Protein AF-A0A8S2W742-F1 (afdb_monomer_lite)

Structure (mmCIF, N/CA/C/O backbone):
data_AF-A0A8S2W742-F1
#
_entry.id   AF-A0A8S2W742-F1
#
loop_
_atom_site.group_PDB
_atom_site.id
_atom_site.type_symbol
_atom_site.label_atom_id
_atom_site.label_alt_id
_atom_site.label_comp_id
_atom_site.label_asym_id
_atom_site.label_entity_id
_atom_site.label_seq_id
_atom_site.pdbx_PDB_ins_code
_atom_site.Cartn_x
_atom_site.Cartn_y
_atom_site.Cartn_z
_atom_site.occupancy
_atom_site.B_iso_or_equiv
_atom_site.auth_seq_id
_atom_site.auth_comp_id
_atom_site.auth_asym_id
_atom_site.auth_atom_id
_atom_site.pdbx_PDB_model_num
ATOM 1 N N . MET A 1 1 ? 8.957 -12.546 4.676 1.00 86.12 1 MET A N 1
ATOM 2 C CA . MET A 1 1 ? 8.233 -12.706 3.397 1.00 86.12 1 MET A CA 1
ATOM 3 C C . MET A 1 1 ? 8.619 -11.617 2.417 1.00 86.12 1 MET A C 1
ATOM 5 O O . MET A 1 1 ? 9.263 -11.960 1.445 1.00 86.12 1 MET A O 1
ATOM 9 N N . GLU A 1 2 ? 8.376 -10.336 2.716 1.00 89.38 2 GLU A N 1
ATOM 10 C CA . GLU A 1 2 ? 8.781 -9.198 1.860 1.00 89.38 2 GLU A CA 1
ATOM 11 C C . GLU A 1 2 ? 10.245 -9.270 1.377 1.00 89.38 2 GLU A C 1
ATOM 13 O O . GLU A 1 2 ? 10.504 -9.279 0.177 1.00 89.38 2 GLU A O 1
ATOM 18 N N . ILE A 1 3 ? 11.196 -9.436 2.306 1.00 92.00 3 ILE A N 1
ATOM 19 C CA . ILE A 1 3 ? 12.632 -9.591 1.996 1.00 92.00 3 ILE A CA 1
ATOM 20 C C . ILE A 1 3 ? 12.893 -10.794 1.080 1.00 92.00 3 ILE A C 1
ATOM 22 O O . ILE A 1 3 ? 13.709 -10.717 0.168 1.00 92.00 3 ILE A O 1
ATOM 26 N N . TRP A 1 4 ? 12.186 -11.904 1.303 1.00 95.12 4 TRP A N 1
ATOM 27 C CA . TRP A 1 4 ? 12.381 -13.121 0.519 1.00 95.12 4 TRP A CA 1
ATOM 28 C C . TRP A 1 4 ? 11.917 -12.931 -0.928 1.00 95.12 4 TRP A C 1
ATOM 30 O O . TRP A 1 4 ? 12.664 -13.285 -1.835 1.00 95.12 4 TRP A O 1
ATOM 40 N N . TRP A 1 5 ? 10.747 -12.319 -1.148 1.00 95.56 5 TRP A N 1
ATOM 41 C CA . TRP A 1 5 ? 10.263 -11.978 -2.491 1.00 95.56 5 TRP A CA 1
ATOM 42 C C . TRP A 1 5 ? 11.256 -11.078 -3.216 1.00 95.56 5 TRP A C 1
ATOM 44 O O . TRP A 1 5 ? 11.704 -11.416 -4.309 1.00 95.56 5 TRP A O 1
ATOM 54 N N . ARG A 1 6 ? 11.668 -9.989 -2.558 1.00 94.62 6 ARG A N 1
ATOM 55 C CA . ARG A 1 6 ? 12.630 -9.006 -3.072 1.00 94.62 6 ARG A CA 1
ATOM 56 C C . ARG A 1 6 ? 13.962 -9.635 -3.483 1.00 94.62 6 ARG A C 1
ATOM 58 O O . ARG A 1 6 ? 14.475 -9.335 -4.555 1.00 94.62 6 ARG A O 1
ATOM 65 N N . ASP A 1 7 ? 14.530 -10.495 -2.641 1.00 93.56 7 ASP A N 1
ATOM 66 C CA . ASP A 1 7 ? 15.875 -11.038 -2.861 1.00 93.56 7 ASP A CA 1
ATOM 67 C C . ASP A 1 7 ? 15.879 -12.265 -3.796 1.00 93.56 7 ASP A C 1
ATOM 69 O O . ASP A 1 7 ? 16.917 -12.585 -4.371 1.00 93.56 7 ASP A O 1
ATOM 73 N N . ASN A 1 8 ? 14.727 -12.920 -4.004 1.00 93.88 8 ASN A N 1
ATOM 74 C CA . ASN A 1 8 ? 14.568 -14.027 -4.963 1.00 93.88 8 ASN A CA 1
ATOM 75 C C . ASN A 1 8 ? 13.870 -13.612 -6.268 1.00 93.88 8 ASN A C 1
ATOM 77 O O . ASN A 1 8 ? 13.731 -14.431 -7.174 1.00 93.88 8 ASN A O 1
ATOM 81 N N . PHE A 1 9 ? 13.442 -12.353 -6.381 1.00 90.06 9 PHE A N 1
ATOM 82 C CA . PHE A 1 9 ? 12.719 -11.805 -7.532 1.00 90.06 9 PHE A CA 1
ATOM 83 C C . PHE A 1 9 ? 11.454 -12.589 -7.904 1.00 90.06 9 PHE A C 1
ATOM 85 O O . PHE A 1 9 ? 11.131 -12.740 -9.083 1.00 90.06 9 PHE A O 1
ATOM 92 N N . VAL A 1 10 ? 10.747 -13.079 -6.886 1.00 93.06 10 VAL A N 1
ATOM 93 C CA . VAL A 1 10 ? 9.453 -13.750 -7.032 1.00 93.06 10 VAL A CA 1
ATOM 94 C C . VAL A 1 10 ? 8.379 -12.757 -6.618 1.00 93.06 10 VAL A C 1
ATOM 96 O O . VAL A 1 10 ? 8.264 -12.440 -5.434 1.00 93.06 10 VAL A O 1
ATOM 99 N N . ALA A 1 11 ? 7.627 -12.251 -7.595 1.00 93.62 11 ALA A N 1
ATOM 100 C CA . ALA A 1 11 ? 6.512 -11.354 -7.328 1.00 93.62 11 ALA A CA 1
ATOM 101 C C . ALA A 1 11 ? 5.402 -12.117 -6.579 1.00 93.62 11 ALA A C 1
ATOM 103 O O . ALA A 1 11 ? 5.023 -13.203 -7.023 1.00 93.62 11 ALA A O 1
ATOM 104 N N . PRO A 1 12 ? 4.902 -11.593 -5.447 1.00 96.69 12 PRO A N 1
ATOM 105 C CA . PRO A 1 12 ? 3.772 -12.194 -4.752 1.00 96.69 12 PRO A CA 1
ATOM 106 C C . PRO A 1 12 ? 2.455 -11.932 -5.482 1.00 96.69 12 PRO A C 1
ATOM 108 O O . PRO A 1 12 ? 2.330 -10.975 -6.253 1.00 96.69 12 PRO A O 1
ATOM 111 N N . SER A 1 13 ? 1.431 -12.720 -5.161 1.00 97.12 13 SER A N 1
ATOM 112 C CA . SER A 1 13 ? 0.055 -12.324 -5.463 1.00 97.12 13 SER A CA 1
ATOM 113 C C . SER A 1 13 ? -0.377 -11.132 -4.598 1.00 97.12 13 SER A C 1
ATOM 115 O O . SER A 1 13 ? 0.222 -10.826 -3.559 1.00 97.12 13 SER A O 1
ATOM 117 N N . GLU A 1 14 ? -1.453 -10.456 -5.000 1.00 96.75 14 GLU A N 1
ATOM 118 C CA . GLU A 1 14 ? -2.024 -9.380 -4.186 1.00 96.75 14 GLU A CA 1
ATOM 119 C C . GLU A 1 14 ? -2.462 -9.887 -2.797 1.00 96.75 14 GLU A C 1
ATOM 121 O O . GLU A 1 14 ? -2.194 -9.240 -1.784 1.00 96.75 14 GLU A O 1
ATOM 126 N N . ASP A 1 15 ? -3.065 -11.075 -2.723 1.00 96.38 15 ASP A N 1
ATOM 127 C CA . ASP A 1 15 ? -3.521 -11.676 -1.464 1.00 96.38 15 ASP A CA 1
ATOM 128 C C . ASP A 1 15 ? -2.360 -12.036 -0.531 1.00 96.38 15 ASP A C 1
ATOM 130 O O . ASP A 1 15 ? -2.433 -11.841 0.690 1.00 96.38 15 ASP A O 1
ATOM 134 N N . GLU A 1 16 ? -1.257 -12.533 -1.093 1.00 97.12 16 GLU A N 1
ATOM 135 C CA . GLU A 1 16 ? -0.034 -12.796 -0.339 1.00 97.12 16 GLU A CA 1
ATOM 136 C C . GLU A 1 16 ? 0.534 -11.501 0.240 1.00 97.12 16 GLU A C 1
ATOM 138 O O . GLU A 1 16 ? 0.891 -11.458 1.424 1.00 97.12 16 GLU A O 1
ATOM 143 N N . TYR A 1 17 ? 0.567 -10.432 -0.560 1.00 96.88 17 TYR A N 1
ATOM 144 C CA . TYR A 1 17 ? 0.964 -9.110 -0.093 1.00 96.88 17 TYR A CA 1
ATOM 145 C C . TYR A 1 17 ? 0.050 -8.620 1.034 1.00 96.88 17 TYR A C 1
ATOM 147 O O . TYR A 1 17 ? 0.547 -8.279 2.108 1.00 96.88 17 TYR A O 1
ATOM 155 N N . ARG A 1 18 ? -1.278 -8.659 0.857 1.00 95.31 18 ARG A N 1
ATOM 156 C CA . ARG A 1 18 ? -2.249 -8.237 1.886 1.00 95.31 18 ARG A CA 1
ATOM 157 C C . ARG A 1 18 ? -2.070 -9.022 3.184 1.00 95.31 18 ARG A C 1
ATOM 159 O O . ARG A 1 18 ? -2.051 -8.439 4.269 1.00 95.31 18 ARG A O 1
ATOM 166 N N . THR A 1 19 ? -1.844 -10.330 3.082 1.00 93.81 19 THR A N 1
ATOM 167 C CA . THR A 1 19 ? -1.554 -11.200 4.231 1.00 93.81 19 THR A CA 1
ATOM 168 C C . THR A 1 19 ? -0.245 -10.813 4.922 1.00 93.81 19 THR A C 1
ATOM 170 O O . THR A 1 19 ? -0.161 -10.797 6.154 1.00 93.81 19 THR A O 1
ATOM 173 N N . MET A 1 20 ? 0.794 -10.490 4.151 1.00 94.25 20 MET A N 1
ATOM 174 C CA . MET A 1 20 ? 2.075 -10.029 4.682 1.00 94.25 20 MET A CA 1
ATOM 175 C C . MET A 1 20 ? 1.923 -8.698 5.427 1.00 94.25 20 MET A C 1
ATOM 177 O O . MET A 1 20 ? 2.385 -8.597 6.566 1.00 94.25 20 MET A O 1
ATOM 181 N N . VAL A 1 21 ? 1.220 -7.723 4.845 1.00 92.00 21 VAL A N 1
ATOM 182 C CA . VAL A 1 21 ? 0.957 -6.419 5.474 1.00 92.00 21 VAL A CA 1
ATOM 183 C C . VAL A 1 21 ? 0.162 -6.580 6.766 1.00 92.00 21 VAL A C 1
ATOM 185 O O . VAL A 1 21 ? 0.536 -6.012 7.794 1.00 92.00 21 VAL A O 1
ATOM 188 N N . ALA A 1 22 ? -0.875 -7.419 6.758 1.00 87.19 22 ALA A N 1
ATOM 189 C CA . ALA A 1 22 ? -1.661 -7.720 7.950 1.00 87.19 22 ALA A CA 1
ATOM 190 C C . ALA A 1 22 ? -0.797 -8.281 9.093 1.00 87.19 22 ALA A C 1
ATOM 192 O O . ALA A 1 22 ? -1.005 -7.938 10.253 1.00 87.19 22 ALA A O 1
ATOM 193 N N . ARG A 1 23 ? 0.215 -9.100 8.783 1.00 86.25 23 ARG A N 1
ATOM 194 C CA . ARG A 1 23 ? 1.159 -9.618 9.787 1.00 86.25 23 ARG A CA 1
ATOM 195 C C . ARG A 1 23 ? 2.152 -8.556 10.263 1.00 86.25 23 ARG A C 1
ATOM 197 O O . ARG A 1 23 ? 2.413 -8.477 11.459 1.00 86.25 23 ARG A O 1
ATOM 204 N N . LYS A 1 24 ? 2.698 -7.752 9.345 1.00 82.25 24 LYS A N 1
ATOM 205 C CA . LYS A 1 24 ? 3.716 -6.725 9.627 1.00 82.25 24 LYS A CA 1
ATOM 206 C C . LYS A 1 24 ? 3.148 -5.573 10.455 1.00 82.25 24 LYS A C 1
ATOM 208 O O . LYS A 1 24 ? 3.662 -5.270 11.527 1.00 82.25 24 LYS A O 1
ATOM 213 N N . CYS A 1 25 ? 2.084 -4.949 9.962 1.00 71.25 25 CYS A N 1
ATOM 214 C CA . CYS A 1 25 ? 1.493 -3.754 10.561 1.00 71.25 25 CYS A CA 1
ATOM 215 C C . CYS A 1 25 ? 0.415 -4.114 11.587 1.00 71.25 25 CYS A C 1
ATOM 217 O O . CYS A 1 25 ? 0.399 -3.550 12.682 1.00 71.25 25 CYS A O 1
ATOM 219 N N . GLY A 1 26 ? -0.411 -5.124 11.294 1.00 68.19 26 GLY A N 1
ATOM 220 C CA . GLY A 1 26 ? -1.452 -5.573 12.218 1.00 68.19 26 GLY A CA 1
ATOM 221 C C . GLY A 1 26 ? -0.880 -6.153 13.510 1.00 68.19 26 GLY A C 1
ATOM 222 O O . GLY A 1 26 ? -1.483 -5.981 14.561 1.00 68.19 26 GLY A O 1
ATOM 223 N N . GLY A 1 27 ? 0.315 -6.757 13.481 1.00 78.25 27 GLY A N 1
ATOM 224 C CA . GLY A 1 27 ? 1.003 -7.208 14.694 1.00 78.25 27 GLY A CA 1
ATOM 225 C C . GLY A 1 27 ? 1.325 -6.065 15.666 1.00 78.25 27 GLY A C 1
ATOM 226 O O . GLY A 1 27 ? 1.099 -6.202 16.867 1.00 78.25 27 GLY A O 1
ATOM 227 N N . LEU A 1 28 ? 1.798 -4.923 15.153 1.00 84.25 28 LEU A N 1
ATOM 228 C CA . LEU A 1 28 ? 2.152 -3.764 15.977 1.00 84.25 28 LEU A CA 1
ATOM 229 C C . LEU A 1 28 ? 0.910 -3.014 16.480 1.00 84.25 28 LEU A C 1
ATOM 231 O O . LEU A 1 28 ? 0.844 -2.683 17.664 1.00 84.25 28 LEU A O 1
ATOM 235 N N . PHE A 1 29 ? -0.089 -2.799 15.616 1.00 83.50 29 PHE A N 1
ATOM 236 C CA . PHE A 1 29 ? -1.359 -2.191 16.025 1.00 83.50 29 PHE A CA 1
ATOM 237 C C . PHE A 1 29 ? -2.075 -3.036 17.082 1.00 83.50 29 PHE A C 1
ATOM 239 O O . PHE A 1 29 ? -2.435 -2.517 18.138 1.00 83.50 29 PHE A O 1
ATOM 246 N N . ASN A 1 30 ? -2.208 -4.345 16.847 1.00 86.00 30 ASN A N 1
ATOM 247 C CA . ASN A 1 30 ? -2.869 -5.238 17.795 1.00 86.00 30 ASN A CA 1
ATOM 248 C C . ASN A 1 30 ? -2.124 -5.320 19.125 1.00 86.00 30 ASN A C 1
ATOM 250 O O . ASN A 1 30 ? -2.770 -5.408 20.164 1.00 86.00 30 ASN A O 1
ATOM 254 N N . LEU A 1 31 ? -0.788 -5.274 19.127 1.00 90.06 31 LEU A N 1
ATOM 255 C CA . LEU A 1 31 ? -0.031 -5.214 20.375 1.00 90.06 31 LEU A CA 1
ATOM 256 C C . LEU A 1 31 ? -0.386 -3.954 21.174 1.00 90.06 31 LEU A C 1
ATOM 258 O O . LEU A 1 31 ? -0.702 -4.059 22.357 1.00 90.06 31 LEU A O 1
ATOM 262 N N . GLY A 1 32 ? -0.373 -2.782 20.530 1.00 90.75 32 GLY A N 1
ATOM 263 C CA . GLY A 1 32 ? -0.704 -1.511 21.176 1.00 90.75 32 GLY A CA 1
ATOM 264 C C . GLY A 1 32 ? -2.121 -1.498 21.746 1.00 90.75 32 GLY A C 1
ATOM 265 O O . GLY A 1 32 ? -2.303 -1.213 22.930 1.00 90.75 32 GLY A O 1
ATOM 266 N N . ILE A 1 33 ? -3.113 -1.886 20.939 1.00 90.81 33 ILE A N 1
ATOM 267 C CA . ILE A 1 33 ? -4.510 -1.915 21.383 1.00 90.81 33 ILE A CA 1
ATOM 268 C C . ILE A 1 33 ? -4.712 -2.928 22.506 1.00 90.81 33 ILE A C 1
ATOM 270 O O . ILE A 1 33 ? -5.301 -2.583 23.525 1.00 90.81 33 ILE A O 1
ATOM 274 N N . ARG A 1 34 ? -4.174 -4.147 22.386 1.00 90.50 34 ARG A N 1
ATOM 275 C CA . ARG A 1 34 ? -4.324 -5.160 23.440 1.00 90.50 34 ARG A CA 1
ATOM 276 C C . ARG A 1 34 ? -3.696 -4.714 24.753 1.00 90.50 34 ARG A C 1
ATOM 278 O O . ARG A 1 34 ? -4.292 -4.931 25.801 1.00 90.50 34 ARG A O 1
ATOM 285 N N . LEU A 1 35 ? -2.533 -4.059 24.715 1.00 94.62 35 LEU A N 1
ATOM 286 C CA . LEU A 1 35 ? -1.925 -3.481 25.916 1.00 94.62 35 LEU A CA 1
ATOM 287 C C . LEU A 1 35 ? -2.822 -2.407 26.544 1.00 94.62 35 LEU A C 1
ATOM 289 O O . LEU A 1 35 ? -2.963 -2.392 27.761 1.00 94.62 35 LEU A O 1
ATOM 293 N N . MET A 1 36 ? -3.462 -1.550 25.742 1.00 94.75 36 MET A N 1
ATOM 294 C CA . MET A 1 36 ? -4.426 -0.561 26.242 1.00 94.75 36 MET A CA 1
ATOM 295 C C . MET A 1 36 ? -5.682 -1.225 26.831 1.00 94.75 36 MET A C 1
ATOM 297 O O . MET A 1 36 ? -6.159 -0.802 27.883 1.00 94.75 36 MET A O 1
ATOM 301 N N . GLN A 1 37 ? -6.184 -2.295 26.206 1.00 94.06 37 GLN A N 1
ATOM 302 C CA . GLN A 1 37 ? -7.356 -3.046 26.673 1.00 94.06 37 GLN A CA 1
ATOM 303 C C . GLN A 1 37 ? -7.136 -3.737 28.023 1.00 94.06 37 GLN A C 1
ATOM 305 O O . GLN A 1 37 ? -8.089 -3.873 28.786 1.00 94.06 37 GLN A O 1
ATOM 310 N N . LEU A 1 38 ? -5.897 -4.112 28.371 1.00 94.38 38 LEU A N 1
ATOM 311 C CA . LEU A 1 38 ? -5.580 -4.661 29.700 1.00 94.38 38 LEU A CA 1
ATOM 312 C C . LEU A 1 38 ? -5.882 -3.682 30.845 1.00 94.38 38 LEU A C 1
ATOM 314 O O . LEU A 1 38 ? -6.095 -4.112 31.977 1.00 94.38 38 LEU A O 1
ATOM 318 N N . PHE A 1 39 ? -5.891 -2.379 30.558 1.00 95.75 39 PHE A N 1
ATOM 319 C CA . PHE A 1 39 ? -6.145 -1.317 31.532 1.00 95.75 39 PHE A CA 1
ATOM 320 C C . PHE A 1 39 ? -7.461 -0.571 31.270 1.00 95.75 39 PHE A C 1
ATOM 322 O O . PHE A 1 39 ? -7.724 0.446 31.909 1.00 95.75 39 PHE A O 1
ATOM 329 N N . SER A 1 40 ? -8.286 -1.063 30.343 1.00 95.12 40 SER A N 1
ATOM 330 C CA . SER A 1 40 ? -9.571 -0.471 29.976 1.00 95.12 40 SER A CA 1
ATOM 331 C C . SER A 1 40 ? -10.723 -1.397 30.356 1.00 95.12 40 SER A C 1
ATOM 333 O O . SER A 1 40 ? -10.602 -2.620 30.321 1.00 95.12 40 SER A O 1
ATOM 335 N N . SER A 1 41 ? -11.880 -0.824 30.679 1.00 93.62 41 SER A N 1
ATOM 336 C CA . SER A 1 41 ? -13.130 -1.587 30.768 1.00 93.62 41 SER A CA 1
ATOM 337 C C . SER A 1 41 ? -13.683 -1.970 29.391 1.00 93.62 41 SER A C 1
ATOM 339 O O . SER A 1 41 ? -14.561 -2.823 29.318 1.00 93.62 41 SER A O 1
ATOM 341 N N . GLU A 1 42 ? -13.185 -1.348 28.318 1.00 89.75 42 GLU A N 1
ATOM 342 C CA . GLU A 1 42 ? -13.606 -1.618 26.943 1.00 89.75 42 GLU A CA 1
ATOM 343 C C . GLU A 1 42 ? -12.924 -2.875 26.388 1.00 89.75 42 GLU A C 1
ATOM 345 O O . GLU A 1 42 ? -11.695 -2.957 26.340 1.00 89.75 42 GLU A O 1
ATOM 350 N N . GLN A 1 43 ? -13.733 -3.845 25.965 1.00 88.88 43 GLN A N 1
ATOM 351 C CA . GLN A 1 43 ? -13.299 -5.174 25.511 1.00 88.88 43 GLN A CA 1
ATOM 352 C C . GLN A 1 43 ? -13.831 -5.514 24.109 1.00 88.88 43 GLN A C 1
ATOM 354 O O . GLN A 1 43 ? -13.788 -6.674 23.697 1.00 88.88 43 GLN A O 1
ATOM 359 N N . GLN A 1 44 ? -14.336 -4.516 23.375 1.00 90.81 44 GLN A N 1
ATOM 360 C CA . GLN A 1 44 ? -14.673 -4.635 21.957 1.00 90.81 44 GLN A CA 1
ATOM 361 C C . GLN A 1 44 ? -13.517 -5.194 21.114 1.00 90.81 44 GLN A C 1
ATOM 363 O O . GLN A 1 44 ? -12.335 -5.034 21.431 1.00 90.81 44 GLN A O 1
ATOM 368 N N . ASP A 1 45 ? -13.870 -5.853 20.010 1.00 91.00 45 ASP A N 1
ATOM 369 C CA . ASP A 1 45 ? -12.888 -6.348 19.055 1.00 91.00 45 ASP A CA 1
ATOM 370 C C . ASP A 1 45 ? -12.476 -5.239 18.076 1.00 91.00 45 ASP A C 1
ATOM 372 O O . ASP A 1 45 ? -13.280 -4.774 17.275 1.00 91.00 45 ASP A O 1
ATOM 376 N N . PHE A 1 46 ? -11.201 -4.849 18.120 1.00 92.50 46 PHE A N 1
ATOM 377 C CA . PHE A 1 46 ? -10.610 -3.863 17.213 1.00 92.50 46 PHE A CA 1
ATOM 378 C C . PHE A 1 46 ? -9.783 -4.499 16.079 1.00 92.50 46 PHE A C 1
ATOM 380 O O . PHE A 1 46 ? -9.113 -3.789 15.328 1.00 92.50 46 PHE A O 1
ATOM 387 N N . ASN A 1 47 ? -9.797 -5.829 15.923 1.00 90.62 47 ASN A N 1
ATOM 388 C CA . ASN A 1 47 ? -8.980 -6.517 14.918 1.00 90.62 47 ASN A CA 1
ATOM 389 C C . ASN A 1 47 ? -9.304 -6.046 13.488 1.00 90.62 47 ASN A C 1
ATOM 391 O O . ASN A 1 47 ? -8.384 -5.832 12.695 1.00 90.62 47 ASN A O 1
ATOM 395 N N . THR A 1 48 ? -10.588 -5.869 13.159 1.00 93.44 48 THR A N 1
ATOM 396 C CA . THR A 1 48 ? -11.040 -5.445 11.823 1.00 93.44 48 THR A CA 1
ATOM 397 C C . THR A 1 48 ? -10.528 -4.049 11.487 1.00 93.44 48 THR A C 1
ATOM 399 O O . THR A 1 48 ? -9.864 -3.870 10.463 1.00 93.44 48 THR A O 1
ATOM 402 N N . ILE A 1 49 ? -10.739 -3.072 12.374 1.00 93.56 49 ILE A N 1
ATOM 403 C CA . ILE A 1 49 ? -10.253 -1.707 12.152 1.00 93.56 49 ILE A CA 1
ATOM 404 C C . ILE A 1 49 ? -8.721 -1.648 12.086 1.00 93.56 49 ILE A C 1
ATOM 406 O O . ILE A 1 49 ? -8.168 -0.964 11.225 1.00 93.56 49 ILE A O 1
ATOM 410 N N . CYS A 1 50 ? -8.011 -2.428 12.911 1.00 92.88 50 CYS A N 1
ATOM 411 C CA . CYS A 1 50 ? -6.556 -2.553 12.818 1.00 92.88 50 CYS A CA 1
ATOM 412 C C . CYS A 1 50 ? -6.104 -3.097 11.467 1.00 92.88 50 CYS A C 1
ATOM 414 O O . CYS A 1 50 ? -5.108 -2.623 10.915 1.00 92.88 50 CYS A O 1
ATOM 416 N N . HIS A 1 51 ? -6.804 -4.099 10.941 1.00 93.06 51 HIS A N 1
ATOM 417 C CA . HIS A 1 51 ? -6.492 -4.697 9.652 1.00 93.06 51 HIS A CA 1
ATOM 418 C C . HIS A 1 51 ? -6.703 -3.701 8.504 1.00 93.06 51 HIS A C 1
ATOM 420 O O . HIS A 1 51 ? -5.797 -3.516 7.689 1.00 93.06 51 HIS A O 1
ATOM 426 N N . LEU A 1 52 ? -7.848 -3.013 8.484 1.00 95.62 52 LEU A N 1
ATOM 427 C CA . LEU A 1 52 ? -8.176 -2.002 7.476 1.00 95.62 52 LEU A CA 1
ATOM 428 C C . LEU A 1 52 ? -7.166 -0.851 7.480 1.00 95.62 52 LEU A C 1
ATOM 430 O O . LEU A 1 52 ? -6.591 -0.532 6.437 1.00 95.62 52 LEU A O 1
ATOM 434 N N . LEU A 1 53 ? -6.865 -0.298 8.661 1.00 94.25 53 LEU A N 1
ATOM 435 C CA . LEU A 1 53 ? -5.858 0.751 8.813 1.00 94.25 53 LEU A CA 1
ATOM 436 C C . LEU A 1 53 ? -4.481 0.265 8.357 1.00 94.25 53 LEU A C 1
ATOM 438 O O . LEU A 1 53 ? -3.811 0.962 7.603 1.00 94.25 53 LEU A O 1
ATOM 442 N N . SER A 1 54 ? -4.066 -0.939 8.756 1.00 93.44 54 SER A N 1
ATOM 443 C CA . SER A 1 54 ? -2.772 -1.509 8.355 1.00 93.44 54 SER A CA 1
ATOM 444 C C . SER A 1 54 ? -2.603 -1.560 6.837 1.00 93.44 54 SER A C 1
ATOM 446 O O . SER A 1 54 ? -1.558 -1.161 6.322 1.00 93.44 54 SER A O 1
ATOM 448 N N . LEU A 1 55 ? -3.630 -2.034 6.127 1.00 95.94 55 LEU A N 1
ATOM 449 C CA . LEU A 1 55 ? -3.626 -2.082 4.668 1.00 95.94 55 LEU A CA 1
ATOM 450 C C . LEU A 1 55 ? -3.608 -0.679 4.064 1.00 95.94 55 LEU A C 1
ATOM 452 O O . LEU A 1 55 ? -2.783 -0.413 3.192 1.00 95.94 55 LEU A O 1
ATOM 456 N N . LEU A 1 56 ? -4.463 0.223 4.553 1.00 96.25 56 LEU A N 1
ATOM 457 C CA . LEU A 1 56 ? -4.537 1.596 4.060 1.00 96.25 56 LEU A CA 1
ATOM 458 C C . LEU A 1 56 ? -3.196 2.323 4.219 1.00 96.25 56 LEU A C 1
ATOM 460 O O . LEU A 1 56 ? -2.707 2.923 3.266 1.00 96.25 56 LEU A O 1
ATOM 464 N N . PHE A 1 57 ? -2.571 2.235 5.395 1.00 93.62 57 PHE A N 1
ATOM 465 C CA . PHE A 1 57 ? -1.284 2.871 5.673 1.00 93.62 57 PHE A CA 1
ATOM 466 C C . PHE A 1 57 ? -0.174 2.356 4.754 1.00 93.62 57 PHE A C 1
ATOM 468 O O . PHE A 1 57 ? 0.561 3.162 4.185 1.00 93.62 57 PHE A O 1
ATOM 475 N N . GLN A 1 58 ? -0.049 1.036 4.596 1.00 95.06 58 GLN A N 1
ATOM 476 C CA . GLN A 1 58 ? 1.044 0.457 3.815 1.00 95.06 58 GLN A CA 1
ATOM 477 C C . GLN A 1 58 ? 0.861 0.680 2.309 1.00 95.06 58 GLN A C 1
ATOM 479 O O . GLN A 1 58 ? 1.815 1.067 1.641 1.00 95.06 58 GLN A O 1
ATOM 484 N N . ILE A 1 59 ? -0.351 0.488 1.774 1.00 96.31 59 ILE A N 1
ATOM 485 C CA . ILE A 1 59 ? -0.619 0.687 0.340 1.00 96.31 59 ILE A CA 1
ATOM 486 C C . ILE A 1 59 ? -0.475 2.169 -0.029 1.00 96.31 59 ILE A C 1
ATOM 488 O O . ILE A 1 59 ? 0.086 2.503 -1.073 1.00 96.31 59 ILE A O 1
ATOM 492 N N . ARG A 1 60 ? -0.905 3.076 0.857 1.00 94.75 60 ARG A N 1
ATOM 493 C CA . ARG A 1 60 ? -0.669 4.512 0.692 1.00 94.75 60 ARG A CA 1
ATOM 494 C C . ARG A 1 60 ? 0.822 4.853 0.708 1.00 94.75 60 ARG A C 1
ATOM 496 O O . ARG A 1 60 ? 1.236 5.676 -0.102 1.00 94.75 60 ARG A O 1
ATOM 503 N N . ASP A 1 61 ? 1.622 4.289 1.614 1.00 93.12 61 ASP A N 1
ATOM 504 C CA . ASP A 1 61 ? 3.075 4.539 1.646 1.00 93.12 61 ASP A CA 1
AT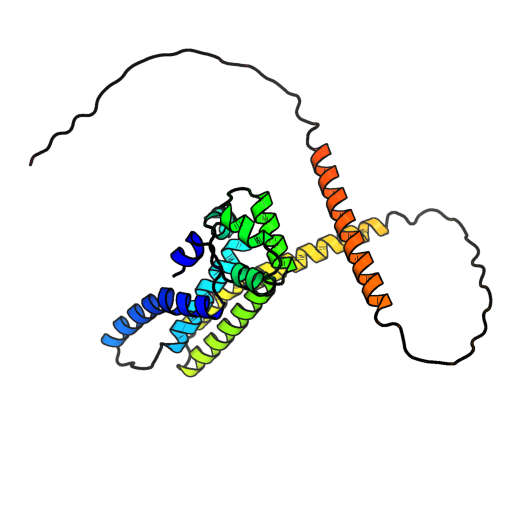OM 505 C C . ASP A 1 61 ? 3.750 4.060 0.352 1.00 93.12 61 ASP A C 1
ATOM 507 O O . ASP A 1 61 ? 4.514 4.813 -0.252 1.00 93.12 61 ASP A O 1
ATOM 511 N N . ASP A 1 62 ? 3.375 2.873 -0.131 1.00 95.06 62 ASP A N 1
ATOM 512 C CA . ASP A 1 62 ? 3.838 2.317 -1.406 1.00 95.06 62 ASP A CA 1
ATOM 513 C C . ASP A 1 62 ? 3.483 3.229 -2.600 1.00 95.06 62 ASP A C 1
ATOM 515 O O . ASP A 1 62 ? 4.311 3.453 -3.483 1.00 95.06 62 ASP A O 1
ATOM 519 N N . TYR A 1 63 ? 2.277 3.809 -2.617 1.00 94.44 63 TYR A N 1
ATOM 520 C CA . TYR A 1 63 ? 1.880 4.817 -3.608 1.00 94.44 63 TYR A CA 1
ATOM 521 C C . TYR A 1 63 ? 2.716 6.102 -3.492 1.00 94.44 63 TYR A C 1
ATOM 523 O O . TYR A 1 63 ? 3.263 6.592 -4.484 1.00 94.44 63 TYR A O 1
ATOM 531 N N . CYS A 1 64 ? 2.842 6.652 -2.279 1.00 91.31 64 CYS A N 1
ATOM 532 C CA . CYS A 1 64 ? 3.569 7.901 -2.034 1.00 91.31 64 CYS A CA 1
ATOM 533 C C . CYS A 1 64 ? 5.039 7.797 -2.453 1.00 91.31 64 CYS A C 1
ATOM 535 O O . CYS A 1 64 ? 5.585 8.768 -2.975 1.00 91.31 64 CYS A O 1
ATOM 537 N N . ASN A 1 65 ? 5.656 6.628 -2.253 1.00 91.81 65 ASN A N 1
ATOM 538 C CA . ASN A 1 65 ? 7.040 6.353 -2.632 1.00 91.81 65 ASN A CA 1
ATOM 539 C C . ASN A 1 65 ? 7.295 6.568 -4.135 1.00 91.81 65 ASN A C 1
ATOM 541 O O . ASN A 1 65 ? 8.372 7.032 -4.508 1.00 91.81 65 ASN A O 1
ATOM 545 N N . LEU A 1 66 ? 6.299 6.272 -4.977 1.00 88.00 66 LEU A N 1
ATOM 546 C CA . LEU A 1 66 ? 6.411 6.327 -6.437 1.00 88.00 66 LEU A CA 1
ATOM 547 C C . LEU A 1 66 ? 5.972 7.671 -7.036 1.00 88.00 66 LEU A C 1
ATOM 549 O O . LEU A 1 66 ? 6.519 8.093 -8.053 1.00 88.00 66 LEU A O 1
ATOM 553 N N . ILE A 1 67 ? 4.990 8.344 -6.425 1.00 80.50 67 ILE A N 1
ATOM 554 C CA . ILE A 1 67 ? 4.350 9.533 -7.016 1.00 80.50 67 ILE A CA 1
ATOM 555 C C . ILE A 1 67 ? 4.867 10.852 -6.435 1.00 80.50 67 ILE A C 1
ATOM 557 O O . ILE A 1 67 ? 4.984 11.849 -7.150 1.00 80.50 67 ILE A O 1
ATOM 561 N N . SER A 1 68 ? 5.175 10.908 -5.139 1.00 65.75 68 SER A N 1
ATOM 562 C CA . SER A 1 68 ? 5.352 12.202 -4.482 1.00 65.75 68 SER A CA 1
ATOM 563 C C . SER A 1 68 ? 6.757 12.787 -4.691 1.00 65.75 68 SER A C 1
ATOM 565 O O . SER A 1 68 ? 7.756 12.329 -4.131 1.00 65.75 68 SER A O 1
ATOM 567 N N . LYS A 1 69 ? 6.809 13.889 -5.455 1.00 58.19 69 LYS A N 1
ATOM 568 C CA . LYS A 1 69 ? 7.986 14.772 -5.574 1.00 58.19 69 LYS A CA 1
ATOM 569 C C . LYS A 1 69 ? 8.353 15.448 -4.244 1.00 58.19 69 LYS A C 1
ATOM 571 O O . LYS A 1 69 ? 9.512 15.778 -4.028 1.00 58.19 69 LYS A O 1
ATOM 576 N N . GLU A 1 70 ? 7.394 15.639 -3.335 1.00 46.09 70 GLU A N 1
ATOM 577 C CA . GLU A 1 70 ? 7.650 16.168 -1.983 1.00 46.09 70 GLU A CA 1
ATOM 578 C C . GLU A 1 70 ? 8.234 15.115 -1.036 1.00 46.09 70 GLU A C 1
ATOM 580 O O . GLU A 1 70 ? 9.096 15.441 -0.221 1.00 46.09 70 GLU A O 1
ATOM 585 N N . TYR A 1 71 ? 7.891 13.831 -1.201 1.00 47.81 71 TYR A N 1
ATOM 586 C CA . TYR A 1 71 ? 8.603 12.733 -0.527 1.00 47.81 71 TYR A CA 1
ATOM 587 C C . TYR A 1 71 ? 10.098 12.728 -0.884 1.00 47.81 71 TYR A C 1
ATOM 589 O O . TYR A 1 71 ? 10.922 12.271 -0.093 1.00 47.81 71 TYR A O 1
ATOM 597 N N . THR A 1 72 ? 10.452 13.313 -2.037 1.00 47.03 72 THR A N 1
ATOM 598 C CA . THR A 1 72 ? 11.833 13.465 -2.514 1.00 47.03 72 THR A CA 1
ATOM 599 C C . THR A 1 72 ? 12.656 14.470 -1.687 1.00 47.03 72 THR A C 1
ATOM 601 O O . THR A 1 72 ? 13.881 14.480 -1.769 1.00 47.03 72 THR A O 1
ATOM 604 N N . GLN A 1 73 ? 12.022 15.319 -0.863 1.00 45.31 73 GLN A N 1
ATOM 605 C CA . GLN A 1 73 ? 12.749 16.246 0.019 1.00 45.31 73 GLN A CA 1
ATOM 606 C C . GLN A 1 73 ? 13.318 15.552 1.272 1.00 45.31 73 GLN A C 1
ATOM 608 O O . GLN A 1 73 ? 14.287 16.047 1.841 1.00 45.31 73 GLN A O 1
ATOM 613 N N . ASN A 1 74 ? 12.766 14.396 1.671 1.00 44.91 74 ASN A N 1
ATOM 614 C CA . ASN A 1 74 ? 13.189 13.638 2.863 1.00 44.91 74 ASN A CA 1
ATOM 615 C C . ASN A 1 74 ? 13.688 12.206 2.561 1.00 44.91 74 ASN A C 1
ATOM 617 O O . ASN A 1 74 ? 14.295 11.577 3.427 1.00 44.91 74 ASN A O 1
ATOM 621 N N . LYS A 1 75 ? 13.442 11.680 1.355 1.00 53.97 75 LYS A N 1
ATOM 622 C CA . LYS A 1 75 ? 13.944 10.398 0.828 1.00 53.97 75 LYS A CA 1
ATOM 623 C C . LYS A 1 75 ? 14.421 10.603 -0.613 1.00 53.97 75 LYS A C 1
ATOM 625 O O . LYS A 1 75 ? 13.988 11.542 -1.266 1.00 53.97 75 LYS A O 1
ATOM 630 N N . SER A 1 76 ? 15.294 9.751 -1.141 1.00 68.25 76 SER A N 1
ATOM 631 C CA . SER A 1 76 ? 15.613 9.778 -2.576 1.00 68.25 76 SER A CA 1
ATOM 632 C C . SER A 1 76 ? 14.414 9.304 -3.426 1.00 68.25 76 SER A C 1
ATOM 634 O O . SER A 1 76 ? 13.482 8.672 -2.933 1.00 68.25 76 SER A O 1
ATOM 636 N N . TYR A 1 77 ? 14.357 9.720 -4.695 1.00 80.50 77 TYR A N 1
ATOM 637 C CA . TYR A 1 77 ? 13.214 9.472 -5.588 1.00 80.50 77 TYR A CA 1
ATOM 638 C C . TYR A 1 77 ? 12.994 7.966 -5.820 1.00 80.50 77 TYR A C 1
ATOM 640 O O . TYR A 1 77 ? 13.940 7.278 -6.207 1.00 80.50 77 TYR A O 1
ATOM 648 N N . CYS A 1 78 ? 11.759 7.473 -5.639 1.00 85.31 78 CYS A N 1
ATOM 649 C CA . CYS A 1 78 ? 11.354 6.075 -5.860 1.00 85.31 78 CYS A CA 1
ATOM 650 C C . CYS A 1 78 ? 12.290 5.038 -5.207 1.00 85.31 78 CYS A C 1
ATOM 652 O O . CYS A 1 78 ? 12.834 4.166 -5.891 1.00 85.31 78 CYS A O 1
ATOM 654 N N . GLU A 1 79 ? 12.499 5.125 -3.891 1.00 89.25 79 GLU A N 1
ATOM 655 C CA . GLU A 1 79 ? 13.371 4.183 -3.173 1.00 89.25 79 GLU A CA 1
ATOM 656 C C . GLU A 1 79 ? 12.921 2.729 -3.258 1.00 89.25 79 GLU A C 1
ATOM 658 O O . GLU A 1 79 ? 13.768 1.840 -3.264 1.00 89.25 79 GLU A O 1
ATOM 663 N N . ASP A 1 80 ? 11.626 2.460 -3.415 1.00 92.00 80 ASP A N 1
ATOM 664 C CA . ASP A 1 80 ? 11.158 1.083 -3.579 1.00 92.00 80 ASP A CA 1
ATOM 665 C C . ASP A 1 80 ? 11.781 0.435 -4.832 1.00 92.00 80 ASP A C 1
ATOM 667 O O . ASP A 1 80 ? 12.109 -0.753 -4.820 1.00 92.00 80 ASP A O 1
ATOM 671 N N . LEU A 1 81 ? 12.050 1.220 -5.886 1.00 93.19 81 LEU A N 1
ATOM 672 C CA . LEU A 1 81 ? 12.753 0.747 -7.085 1.00 93.19 81 LEU A CA 1
ATOM 673 C C . LEU A 1 81 ? 14.248 0.525 -6.832 1.00 93.19 81 LEU A C 1
ATOM 675 O O . LEU A 1 81 ? 14.809 -0.454 -7.327 1.00 93.19 81 LEU A O 1
ATOM 679 N N . THR A 1 82 ? 14.883 1.393 -6.038 1.00 92.81 82 THR A N 1
ATOM 680 C CA . THR A 1 82 ? 16.268 1.201 -5.580 1.00 92.81 82 THR A CA 1
ATOM 681 C C . THR A 1 82 ? 16.405 -0.109 -4.810 1.00 92.81 82 THR A C 1
ATOM 683 O O . THR A 1 82 ? 17.332 -0.882 -5.029 1.00 92.81 82 THR A O 1
ATOM 686 N N . GLU A 1 83 ? 15.489 -0.371 -3.882 1.00 92.94 83 GLU A N 1
ATOM 687 C CA . GLU A 1 83 ? 15.532 -1.568 -3.048 1.00 92.94 83 GLU A CA 1
ATOM 688 C C . GLU A 1 83 ? 15.179 -2.836 -3.841 1.00 92.94 83 GLU A C 1
ATOM 690 O O . GLU A 1 83 ? 15.536 -3.946 -3.435 1.00 92.94 83 GLU A O 1
ATOM 695 N N . GLY A 1 84 ? 14.497 -2.686 -4.982 1.00 93.75 84 GLY A N 1
ATOM 696 C CA . GLY A 1 84 ? 13.905 -3.788 -5.738 1.00 93.75 84 GLY A CA 1
ATOM 697 C C . GLY A 1 84 ? 12.643 -4.342 -5.067 1.00 93.75 84 GLY A C 1
ATOM 698 O O . GLY A 1 84 ? 12.316 -5.516 -5.241 1.00 93.75 84 GLY A O 1
ATOM 699 N N . LYS A 1 85 ? 11.968 -3.528 -4.249 1.00 95.44 85 LYS A N 1
ATOM 700 C CA . LYS A 1 85 ? 10.792 -3.907 -3.466 1.00 95.44 85 LYS A CA 1
ATOM 701 C C . LYS A 1 85 ? 9.579 -4.120 -4.375 1.00 95.44 85 LYS A C 1
ATOM 703 O O . LYS A 1 85 ? 9.266 -3.307 -5.239 1.00 95.44 85 LYS A O 1
ATOM 708 N N . PHE A 1 86 ? 8.851 -5.203 -4.115 1.00 96.56 86 PHE A N 1
ATOM 709 C CA . PHE A 1 86 ? 7.535 -5.452 -4.699 1.00 96.56 86 PHE A CA 1
ATOM 710 C C . PHE A 1 86 ? 6.479 -4.663 -3.917 1.00 96.56 86 PHE A C 1
ATOM 712 O O . PHE A 1 86 ? 5.852 -5.193 -3.002 1.00 96.56 86 PHE A O 1
ATOM 719 N N . SER A 1 87 ? 6.346 -3.374 -4.229 1.00 96.56 87 SER A N 1
ATOM 720 C CA . SER A 1 87 ? 5.304 -2.511 -3.664 1.00 96.56 87 SER A CA 1
ATOM 721 C C . SER A 1 87 ? 3.947 -2.767 -4.327 1.00 96.56 87 SER A C 1
ATOM 723 O O . SER A 1 87 ? 3.878 -3.366 -5.403 1.00 96.56 87 SER A O 1
ATOM 725 N N . PHE A 1 88 ? 2.851 -2.337 -3.701 1.00 98.12 88 PHE A N 1
ATOM 726 C CA . PHE A 1 88 ? 1.496 -2.656 -4.170 1.00 98.12 88 PHE A CA 1
ATOM 727 C C . PHE A 1 88 ? 1.233 -2.314 -5.657 1.00 98.12 88 PHE A C 1
ATOM 729 O O . PHE A 1 88 ? 0.780 -3.203 -6.387 1.00 98.12 88 PHE A O 1
ATOM 736 N N . PRO A 1 89 ? 1.584 -1.115 -6.175 1.00 97.56 89 PRO A N 1
ATOM 737 C CA . PRO A 1 89 ? 1.383 -0.797 -7.595 1.00 97.56 89 PRO A CA 1
ATOM 738 C C . PRO A 1 89 ? 2.228 -1.678 -8.525 1.00 97.56 89 PRO A C 1
ATOM 740 O O . PRO A 1 89 ? 1.803 -2.038 -9.620 1.00 97.56 89 PRO A O 1
ATOM 743 N N . ILE A 1 90 ? 3.427 -2.054 -8.083 1.00 97.62 90 ILE A N 1
ATOM 744 C CA . ILE A 1 90 ? 4.361 -2.900 -8.831 1.00 97.62 90 ILE A CA 1
ATOM 745 C C . ILE A 1 90 ? 3.850 -4.340 -8.904 1.00 97.62 90 ILE A C 1
ATOM 747 O O . ILE A 1 90 ? 3.922 -4.969 -9.958 1.00 97.62 90 ILE A O 1
ATOM 751 N N . ILE A 1 91 ? 3.302 -4.854 -7.802 1.00 98.12 91 ILE A N 1
ATOM 752 C CA . ILE A 1 91 ? 2.672 -6.176 -7.747 1.00 98.12 91 ILE A CA 1
ATOM 753 C C . ILE A 1 91 ? 1.492 -6.239 -8.714 1.00 98.12 91 ILE A C 1
ATOM 755 O O . ILE A 1 91 ? 1.413 -7.170 -9.513 1.00 98.12 91 ILE A O 1
ATOM 759 N N . HIS A 1 92 ? 0.607 -5.237 -8.679 1.00 98.38 92 HIS A N 1
ATOM 760 C CA . HIS A 1 92 ? -0.509 -5.154 -9.620 1.00 98.38 92 HIS A CA 1
ATOM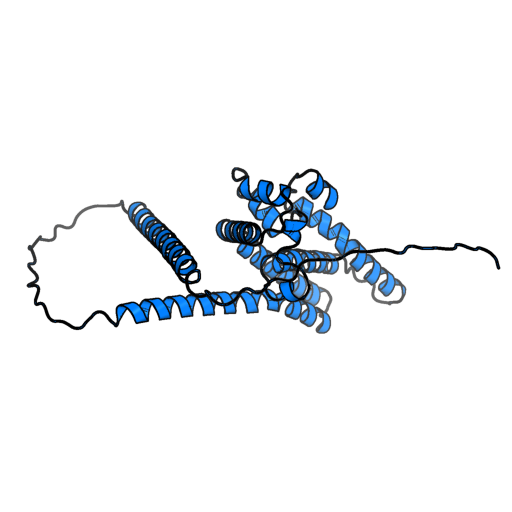 761 C C . HIS A 1 92 ? -0.011 -5.161 -11.071 1.00 98.38 92 HIS A C 1
ATOM 763 O O . HIS A 1 92 ? -0.484 -5.959 -11.878 1.00 98.38 92 HIS A O 1
ATOM 769 N N . ALA A 1 93 ? 0.982 -4.326 -11.389 1.00 97.69 93 ALA A N 1
ATOM 770 C CA . ALA A 1 93 ? 1.557 -4.221 -12.727 1.00 97.69 93 ALA A CA 1
ATOM 771 C C . ALA A 1 93 ? 2.081 -5.566 -13.249 1.00 97.69 93 ALA A C 1
ATOM 773 O O . ALA A 1 93 ? 1.719 -5.988 -14.343 1.00 97.69 93 ALA A O 1
ATOM 774 N N . ILE A 1 94 ? 2.893 -6.257 -12.445 1.00 96.75 94 ILE A N 1
ATOM 775 C CA . ILE A 1 94 ? 3.503 -7.537 -12.821 1.00 96.75 94 ILE A CA 1
ATOM 776 C C . ILE A 1 94 ? 2.446 -8.633 -12.986 1.00 96.75 94 ILE A C 1
ATOM 778 O O . ILE A 1 94 ? 2.513 -9.406 -13.935 1.00 96.75 94 ILE A O 1
ATOM 782 N N . ASN A 1 95 ? 1.463 -8.700 -12.086 1.00 96.25 95 ASN A N 1
ATOM 783 C CA . ASN A 1 95 ? 0.458 -9.764 -12.110 1.00 96.25 95 ASN A CA 1
ATOM 784 C C . ASN A 1 95 ? -0.594 -9.577 -13.213 1.00 96.25 95 ASN A C 1
ATOM 786 O O . ASN A 1 95 ? -1.176 -10.557 -13.670 1.00 96.25 95 ASN A O 1
ATOM 790 N N . THR A 1 96 ? -0.857 -8.339 -13.638 1.00 96.31 96 THR A N 1
ATOM 791 C CA . THR A 1 96 ? -1.816 -8.041 -14.719 1.00 96.31 96 THR A CA 1
ATOM 792 C C . THR A 1 96 ? -1.179 -8.035 -16.108 1.00 96.31 96 THR A C 1
ATOM 794 O O . THR A 1 96 ? -1.890 -8.195 -17.097 1.00 96.31 96 THR A O 1
ATOM 797 N N . HIS A 1 97 ? 0.146 -7.886 -16.185 1.00 94.69 97 HIS A N 1
ATOM 798 C CA . HIS A 1 97 ? 0.920 -7.844 -17.426 1.00 94.69 97 HIS A CA 1
ATOM 799 C C . HIS A 1 97 ? 2.088 -8.842 -17.362 1.00 94.69 97 HIS A C 1
ATOM 801 O O . HIS A 1 97 ? 3.246 -8.476 -17.538 1.00 94.69 97 HIS A O 1
ATOM 807 N N . ASP A 1 98 ? 1.788 -10.118 -17.108 1.00 89.81 98 ASP A N 1
ATOM 808 C CA . ASP A 1 98 ? 2.776 -11.185 -16.862 1.00 89.81 98 ASP A CA 1
ATOM 809 C C . ASP A 1 98 ? 3.759 -11.438 -18.024 1.00 89.81 98 ASP A C 1
ATOM 811 O O . ASP A 1 98 ? 4.909 -11.833 -17.814 1.00 89.81 98 ASP A O 1
ATOM 815 N N . SER A 1 99 ? 3.326 -11.172 -19.255 1.00 92.31 99 SER A N 1
ATOM 816 C CA . SER A 1 99 ? 4.161 -11.227 -20.458 1.00 92.31 99 SER A CA 1
ATOM 817 C C . SER A 1 99 ? 5.190 -10.091 -20.539 1.00 92.31 99 SER A C 1
ATOM 819 O O . SER A 1 99 ? 6.198 -10.223 -21.241 1.00 92.31 99 SER A O 1
ATOM 821 N N . ASP A 1 100 ? 4.980 -8.994 -19.805 1.00 94.31 100 ASP A N 1
ATOM 822 C CA . ASP A 1 100 ? 5.879 -7.851 -19.773 1.00 94.31 100 ASP A CA 1
ATOM 823 C C . ASP A 1 100 ? 6.881 -7.951 -18.621 1.00 94.31 100 ASP A C 1
ATOM 825 O O . ASP A 1 100 ? 6.586 -7.769 -17.441 1.00 94.31 100 ASP A O 1
ATOM 829 N N . THR A 1 101 ? 8.136 -8.196 -18.979 1.00 94.62 101 THR A N 1
ATOM 830 C CA . THR A 1 101 ? 9.197 -8.395 -17.990 1.00 94.62 101 THR A CA 1
ATOM 831 C C . THR A 1 101 ? 9.948 -7.112 -17.632 1.00 94.62 101 THR A C 1
ATOM 833 O O . THR A 1 101 ? 10.863 -7.166 -16.807 1.00 94.62 101 THR A O 1
ATOM 836 N N . ARG A 1 102 ? 9.617 -5.953 -18.224 1.00 96.75 102 ARG A N 1
ATOM 837 C CA . ARG A 1 102 ? 10.399 -4.709 -18.076 1.00 96.75 102 ARG A CA 1
ATOM 838 C C . ARG A 1 102 ? 10.508 -4.276 -16.616 1.00 96.75 102 ARG A C 1
ATOM 840 O O . ARG A 1 102 ? 11.614 -4.037 -16.136 1.00 96.75 102 ARG A O 1
ATOM 847 N N . ILE A 1 103 ? 9.391 -4.258 -15.890 1.00 96.00 103 ILE A N 1
ATOM 848 C CA . ILE A 1 103 ? 9.346 -3.847 -14.477 1.00 96.00 103 ILE A CA 1
ATOM 849 C C . ILE A 1 103 ? 10.201 -4.778 -13.605 1.00 96.00 103 ILE A C 1
ATOM 851 O O . ILE A 1 103 ? 11.009 -4.304 -12.807 1.00 96.00 103 ILE A O 1
ATOM 855 N N . ILE A 1 104 ? 10.109 -6.100 -13.801 1.00 95.25 104 ILE A N 1
ATOM 856 C CA . ILE A 1 104 ? 10.933 -7.077 -13.065 1.00 95.25 104 ILE A CA 1
ATOM 857 C C . ILE A 1 104 ? 12.425 -6.845 -13.328 1.00 95.25 104 ILE A C 1
ATOM 859 O O . ILE A 1 104 ? 13.234 -6.902 -12.400 1.00 95.25 104 ILE A O 1
ATOM 863 N N . HIS A 1 105 ? 12.810 -6.587 -14.580 1.00 96.06 105 HIS A N 1
ATOM 864 C CA . HIS A 1 105 ? 14.204 -6.305 -14.916 1.00 96.06 105 HIS A CA 1
ATOM 865 C C . HIS A 1 105 ? 14.701 -5.016 -14.259 1.00 96.06 105 HIS A C 1
ATOM 867 O O . HIS A 1 105 ? 15.826 -4.997 -13.766 1.00 96.06 105 HIS A O 1
ATOM 873 N N . ILE A 1 106 ? 13.870 -3.974 -14.189 1.00 95.88 106 ILE A N 1
ATOM 874 C CA . ILE A 1 106 ? 14.213 -2.724 -13.499 1.00 95.88 106 ILE A CA 1
ATOM 875 C C . ILE A 1 106 ? 14.422 -2.970 -11.997 1.00 95.88 106 ILE A C 1
ATOM 877 O O . ILE A 1 106 ? 15.443 -2.553 -11.453 1.00 95.88 106 ILE A O 1
ATOM 881 N N . LEU A 1 107 ? 13.531 -3.719 -11.335 1.00 95.69 107 LEU A N 1
ATOM 882 C CA . LEU A 1 107 ? 13.682 -4.070 -9.913 1.00 95.69 107 LEU A CA 1
ATOM 883 C C . LEU A 1 107 ? 14.964 -4.861 -9.633 1.00 95.69 107 LEU A C 1
ATOM 885 O O . LEU A 1 107 ? 15.640 -4.626 -8.632 1.00 95.69 107 LEU A O 1
ATOM 889 N N . LYS A 1 108 ? 15.329 -5.781 -10.535 1.00 95.56 108 LYS A N 1
ATOM 890 C CA . LYS A 1 108 ? 16.576 -6.556 -10.441 1.00 95.56 108 LYS A CA 1
ATOM 891 C C . LYS A 1 108 ? 17.824 -5.685 -10.490 1.00 95.56 108 LYS A C 1
ATOM 893 O O . LYS A 1 108 ? 18.824 -6.039 -9.873 1.00 95.56 108 LYS A O 1
ATOM 898 N N . GLN A 1 109 ? 17.772 -4.564 -11.207 1.00 95.69 109 GLN A N 1
ATOM 899 C CA . GLN A 1 109 ? 18.910 -3.656 -11.324 1.00 95.69 109 GLN A CA 1
ATOM 900 C C . GLN A 1 109 ? 19.166 -2.850 -10.051 1.00 95.69 109 GLN A C 1
ATOM 902 O O . GLN A 1 109 ? 20.285 -2.364 -9.894 1.00 95.69 109 GLN A O 1
ATOM 907 N N . ARG A 1 110 ? 18.173 -2.703 -9.156 1.00 94.44 110 ARG A N 1
ATOM 908 C CA . ARG A 1 110 ? 18.293 -1.884 -7.933 1.00 94.44 110 ARG A CA 1
ATOM 909 C C . ARG A 1 110 ? 18.871 -0.500 -8.238 1.00 94.44 110 ARG A C 1
ATOM 911 O O . ARG A 1 110 ? 19.816 -0.022 -7.609 1.00 94.44 110 ARG A O 1
ATOM 918 N N . THR A 1 111 ? 18.354 0.085 -9.316 1.00 92.06 111 THR A N 1
ATOM 919 C CA . THR A 1 111 ? 18.946 1.257 -9.954 1.00 92.06 111 THR A CA 1
ATOM 920 C C . THR A 1 111 ? 18.777 2.506 -9.097 1.00 92.06 111 THR A C 1
ATOM 922 O O . THR A 1 111 ? 17.756 2.693 -8.439 1.00 92.06 111 THR A O 1
ATOM 925 N N . GLN A 1 112 ? 19.764 3.395 -9.161 1.00 90.69 112 GLN A N 1
ATOM 926 C CA . GLN A 1 112 ? 19.667 4.768 -8.659 1.00 90.69 112 GLN A CA 1
ATOM 927 C C . GLN A 1 112 ? 19.413 5.778 -9.785 1.00 90.69 112 GLN A C 1
ATOM 929 O O . GLN A 1 112 ? 19.270 6.971 -9.524 1.00 90.69 112 GLN A O 1
ATOM 934 N N . ASP A 1 113 ? 19.362 5.305 -11.032 1.00 91.62 113 ASP A N 1
ATOM 935 C CA . ASP A 1 113 ? 19.193 6.140 -12.212 1.00 91.62 113 ASP A CA 1
ATOM 936 C C . ASP A 1 113 ? 17.794 6.769 -12.257 1.00 91.62 113 ASP A C 1
ATOM 938 O O . ASP A 1 113 ? 16.770 6.082 -12.198 1.00 91.62 113 ASP A O 1
ATOM 942 N N . TYR A 1 114 ? 17.760 8.098 -12.351 1.00 89.25 114 TYR A N 1
ATOM 943 C CA . TYR A 1 114 ? 16.523 8.872 -12.319 1.00 89.25 114 TYR A CA 1
ATOM 944 C C . TYR A 1 114 ? 15.642 8.623 -13.550 1.00 89.25 114 TYR A C 1
ATOM 946 O O . TYR A 1 114 ? 14.418 8.525 -13.422 1.00 89.25 114 TYR A O 1
ATOM 954 N N . GLU A 1 115 ? 16.240 8.505 -14.736 1.00 90.75 115 GLU A N 1
ATOM 955 C CA . GLU A 1 115 ? 15.502 8.310 -15.984 1.00 90.75 115 GLU A CA 1
ATOM 956 C C . GLU A 1 115 ? 14.860 6.924 -16.014 1.00 90.75 115 GLU A C 1
ATOM 958 O O . GLU A 1 115 ? 13.688 6.792 -16.367 1.00 90.75 115 GLU A O 1
ATOM 963 N N . LEU A 1 116 ? 15.578 5.899 -15.551 1.00 92.94 116 LEU A N 1
ATOM 964 C CA . LEU A 1 116 ? 15.064 4.538 -15.471 1.00 92.94 116 LEU A CA 1
ATOM 965 C C . LEU A 1 116 ? 13.948 4.398 -14.428 1.00 92.94 116 LEU A C 1
ATOM 967 O O . LEU A 1 116 ? 12.956 3.709 -14.676 1.00 92.94 116 LEU A O 1
ATOM 971 N N . LYS A 1 117 ? 14.066 5.085 -13.284 1.00 93.31 117 LYS A N 1
ATOM 972 C CA . LYS A 1 117 ? 12.983 5.176 -12.290 1.00 93.31 117 LYS A CA 1
ATOM 973 C C . LYS A 1 117 ? 11.745 5.851 -12.880 1.00 93.31 117 LYS A C 1
ATOM 975 O O . LYS A 1 117 ? 10.648 5.311 -12.771 1.00 93.31 117 LYS A O 1
ATOM 980 N N . THR A 1 118 ? 11.933 6.972 -13.575 1.00 91.75 118 THR A N 1
ATOM 981 C CA . THR A 1 118 ? 10.847 7.701 -14.251 1.00 91.75 118 THR A CA 1
ATOM 982 C C . THR A 1 118 ? 10.178 6.836 -15.320 1.00 91.75 118 THR A C 1
ATOM 984 O O . THR A 1 118 ? 8.954 6.783 -15.407 1.00 91.75 118 THR A O 1
ATOM 987 N N . TYR A 1 119 ? 10.969 6.102 -16.107 1.00 94.81 119 TYR A N 1
ATOM 988 C CA . TYR A 1 119 ? 10.460 5.153 -17.092 1.00 94.81 119 TYR A CA 1
ATOM 989 C C . TYR A 1 119 ? 9.597 4.066 -16.444 1.00 94.81 119 TYR A C 1
ATOM 991 O O . TYR A 1 119 ? 8.499 3.798 -16.923 1.00 94.81 119 TYR A O 1
ATOM 999 N N . CYS A 1 120 ? 10.050 3.486 -15.329 1.00 95.94 120 CYS A N 1
ATOM 1000 C CA . CYS A 1 120 ? 9.277 2.498 -14.580 1.00 95.94 120 CYS A CA 1
ATOM 1001 C C . CYS A 1 120 ? 7.930 3.065 -14.111 1.00 95.94 120 CYS A C 1
ATOM 1003 O O . CYS A 1 120 ? 6.895 2.442 -14.330 1.00 95.94 120 CYS A O 1
ATOM 1005 N N . VAL A 1 121 ? 7.922 4.271 -13.531 1.00 94.69 121 VAL A N 1
ATOM 1006 C CA . VAL A 1 121 ? 6.685 4.940 -13.092 1.00 94.69 121 VAL A CA 1
ATOM 1007 C C . VAL A 1 121 ? 5.728 5.175 -14.267 1.00 94.69 121 VAL A C 1
ATOM 1009 O O . VAL A 1 121 ? 4.531 4.932 -14.132 1.00 94.69 121 VAL A O 1
ATOM 1012 N N . ASN A 1 122 ? 6.235 5.551 -15.444 1.00 94.56 122 ASN A N 1
ATOM 1013 C CA . ASN A 1 122 ? 5.402 5.693 -16.642 1.00 94.56 122 ASN A CA 1
ATOM 1014 C C . ASN A 1 122 ? 4.757 4.366 -17.074 1.00 94.56 122 ASN A C 1
ATOM 1016 O O . ASN A 1 122 ? 3.590 4.368 -17.455 1.00 94.56 122 ASN A O 1
ATOM 1020 N N . LEU A 1 123 ? 5.469 3.236 -16.966 1.00 96.75 123 LEU A N 1
ATOM 1021 C CA . LEU A 1 123 ? 4.875 1.914 -17.211 1.00 96.75 123 LEU A CA 1
ATOM 1022 C C . LEU A 1 123 ? 3.756 1.603 -16.214 1.00 96.75 123 LEU A C 1
ATOM 1024 O O . LEU A 1 123 ? 2.732 1.045 -16.593 1.00 96.75 123 LEU A O 1
ATOM 1028 N N . LEU A 1 124 ? 3.919 1.986 -14.943 1.00 96.75 124 LEU A N 1
ATOM 1029 C CA . LEU A 1 124 ? 2.879 1.785 -13.931 1.00 96.75 124 LEU A CA 1
ATOM 1030 C C . LEU A 1 124 ? 1.604 2.579 -14.244 1.00 96.75 124 LEU A C 1
ATOM 1032 O O . LEU A 1 124 ? 0.514 2.065 -13.995 1.00 96.75 124 LEU A O 1
ATOM 1036 N N . HIS A 1 125 ? 1.726 3.786 -14.803 1.00 94.94 125 HIS A N 1
ATOM 1037 C CA . HIS A 1 125 ? 0.580 4.541 -15.319 1.00 94.94 125 HIS A CA 1
ATOM 1038 C C . HIS A 1 125 ? -0.027 3.889 -16.567 1.00 94.94 125 HIS A C 1
ATOM 1040 O O . HIS A 1 125 ? -1.242 3.741 -16.648 1.00 94.94 125 HIS A O 1
ATOM 1046 N N . GLU A 1 126 ? 0.797 3.456 -17.528 1.00 95.88 126 GLU A N 1
ATOM 1047 C CA . GLU A 1 126 ? 0.327 2.771 -18.744 1.00 95.88 126 GLU A CA 1
ATOM 1048 C C . GLU A 1 126 ? -0.485 1.510 -18.406 1.00 95.88 126 GLU A C 1
ATOM 1050 O O . GLU A 1 126 ? -1.520 1.249 -19.016 1.00 95.88 126 GLU A O 1
ATOM 1055 N N . PHE A 1 127 ? -0.053 0.768 -17.386 1.00 97.31 127 PHE A N 1
ATOM 1056 C CA . PHE A 1 127 ? -0.713 -0.451 -16.915 1.00 97.31 127 PHE A CA 1
ATOM 1057 C C . PHE A 1 127 ? -1.903 -0.182 -15.979 1.00 97.31 127 PHE A C 1
ATOM 1059 O O . PHE A 1 127 ? -2.542 -1.125 -15.509 1.00 97.31 127 PHE A O 1
ATOM 1066 N N . GLY A 1 128 ? -2.211 1.086 -15.683 1.00 96.81 128 GLY A N 1
ATOM 1067 C CA . GLY A 1 128 ? -3.312 1.483 -14.800 1.00 96.81 128 GLY A CA 1
ATOM 1068 C C . GLY A 1 128 ? -3.091 1.141 -13.322 1.00 96.81 128 GLY A C 1
ATOM 1069 O O . GLY A 1 128 ? -4.040 1.114 -12.535 1.00 96.81 128 GLY A O 1
ATOM 1070 N N . SER A 1 129 ? -1.855 0.829 -12.926 1.00 97.69 129 SER A N 1
ATOM 1071 C CA . SER A 1 129 ? -1.516 0.375 -11.573 1.00 97.69 129 SER A CA 1
ATOM 1072 C C . SER A 1 129 ? -1.575 1.496 -10.544 1.00 97.69 129 SER A C 1
ATOM 1074 O O . SER A 1 129 ? -1.884 1.248 -9.375 1.00 97.69 129 SER A O 1
ATOM 1076 N N . ILE A 1 130 ? -1.300 2.733 -10.960 1.00 95.50 130 ILE A N 1
ATOM 1077 C CA . ILE A 1 130 ? -1.400 3.908 -10.091 1.00 95.50 130 ILE A CA 1
ATOM 1078 C C . ILE A 1 130 ? -2.872 4.174 -9.755 1.00 95.50 130 ILE A C 1
ATOM 1080 O O . ILE A 1 130 ? -3.236 4.285 -8.585 1.00 95.50 130 ILE A O 1
ATOM 1084 N N . GLU A 1 131 ? -3.737 4.172 -10.765 1.00 95.31 131 GLU A N 1
ATOM 1085 C CA . GLU A 1 131 ? -5.178 4.388 -10.650 1.00 95.31 131 GLU A CA 1
ATOM 1086 C C . GLU A 1 131 ? -5.854 3.243 -9.885 1.00 95.31 131 GLU A C 1
ATOM 1088 O O . GLU A 1 131 ? -6.705 3.484 -9.023 1.00 95.31 131 GLU A O 1
ATOM 1093 N N . TYR A 1 132 ? -5.434 1.998 -10.134 1.00 97.81 132 TYR A N 1
ATOM 1094 C CA . TYR A 1 132 ? -5.851 0.839 -9.344 1.00 97.81 132 TYR A CA 1
ATOM 1095 C C . TYR A 1 132 ? -5.543 1.037 -7.857 1.00 97.81 132 TYR A C 1
ATOM 1097 O O . TYR A 1 132 ? -6.411 0.850 -7.004 1.00 97.81 132 TYR A O 1
ATOM 1105 N N . THR A 1 133 ? -4.325 1.482 -7.545 1.00 97.69 133 THR A N 1
ATOM 1106 C CA . THR A 1 133 ? -3.883 1.700 -6.164 1.00 97.69 133 THR A CA 1
ATOM 1107 C C . THR A 1 133 ? -4.667 2.814 -5.474 1.00 97.69 133 THR A C 1
ATOM 1109 O O . THR A 1 133 ? -5.064 2.644 -4.318 1.00 97.69 133 THR A O 1
ATOM 1112 N N . LYS A 1 134 ? -4.949 3.924 -6.177 1.00 96.00 134 LYS A N 1
ATOM 1113 C CA . LYS A 1 134 ? -5.824 4.998 -5.672 1.00 96.00 134 LYS A CA 1
ATOM 1114 C C . LYS A 1 134 ? -7.196 4.430 -5.294 1.00 96.00 134 LYS A C 1
ATOM 1116 O O . LYS A 1 134 ? -7.644 4.616 -4.164 1.00 96.00 134 LYS A O 1
ATOM 1121 N N . ARG A 1 135 ? -7.833 3.675 -6.200 1.00 97.56 135 ARG A N 1
ATOM 1122 C CA . ARG A 1 135 ? -9.150 3.059 -5.958 1.00 97.56 135 ARG A CA 1
ATOM 1123 C C . ARG A 1 135 ? -9.142 2.139 -4.738 1.00 97.56 135 ARG A C 1
ATOM 1125 O O . ARG A 1 135 ? -9.998 2.285 -3.875 1.00 97.56 135 ARG A O 1
ATOM 1132 N N . VAL A 1 136 ? -8.144 1.262 -4.623 1.00 98.06 136 VAL A N 1
ATOM 1133 C CA . VAL A 1 136 ? -8.005 0.375 -3.457 1.00 98.06 136 VAL A CA 1
ATOM 1134 C C . VAL A 1 136 ? -7.875 1.172 -2.155 1.00 98.06 136 VAL A C 1
ATOM 1136 O O . VAL A 1 136 ? -8.478 0.794 -1.152 1.00 98.06 136 VAL A O 1
ATOM 1139 N N . CYS A 1 137 ? -7.134 2.285 -2.148 1.00 97.69 137 CYS A N 1
ATOM 1140 C CA . CYS A 1 137 ? -7.053 3.158 -0.974 1.00 97.69 137 CYS A CA 1
ATOM 1141 C C . CYS A 1 137 ? -8.403 3.803 -0.631 1.00 97.69 137 CYS A C 1
ATOM 1143 O O . CYS A 1 137 ? -8.758 3.853 0.545 1.00 97.69 137 CYS A O 1
ATOM 1145 N N . TYR A 1 138 ? -9.170 4.262 -1.626 1.00 97.69 138 TYR A N 1
ATOM 1146 C CA . TYR A 1 138 ? -10.517 4.799 -1.400 1.00 97.69 138 TYR A CA 1
ATOM 1147 C C . TYR A 1 138 ? -11.471 3.750 -0.824 1.00 97.69 138 TYR A C 1
ATOM 1149 O O . TYR A 1 138 ? -12.175 4.044 0.143 1.00 97.69 138 TYR A O 1
ATOM 1157 N N . ASP A 1 139 ? -11.454 2.529 -1.358 1.00 98.19 139 ASP A N 1
ATOM 1158 C CA . ASP A 1 139 ? -12.285 1.431 -0.860 1.00 98.19 139 ASP A CA 1
ATOM 1159 C C . ASP A 1 139 ? -11.918 1.076 0.590 1.00 98.19 139 ASP A C 1
ATOM 1161 O O . ASP A 1 139 ? -12.792 0.968 1.449 1.00 98.19 139 ASP A O 1
ATOM 1165 N N . LEU A 1 140 ? -10.618 0.991 0.902 1.00 98.06 140 LEU A N 1
ATOM 1166 C CA . LEU A 1 140 ? -10.135 0.754 2.266 1.00 98.06 140 LEU A CA 1
ATOM 1167 C C . LEU A 1 140 ? -10.510 1.887 3.225 1.00 98.06 140 LEU A C 1
ATOM 1169 O O . LEU A 1 140 ? -10.917 1.618 4.355 1.00 98.06 140 LEU A O 1
ATOM 1173 N N . ALA A 1 141 ? -10.389 3.146 2.800 1.00 98.06 141 ALA A N 1
ATOM 1174 C CA . ALA A 1 141 ? -10.780 4.294 3.611 1.00 98.06 141 ALA A CA 1
ATOM 1175 C C . ALA A 1 141 ? -12.285 4.286 3.892 1.00 98.06 141 ALA A C 1
ATOM 1177 O O . ALA A 1 141 ? -12.689 4.481 5.036 1.00 98.06 141 ALA A O 1
ATOM 1178 N N . LYS A 1 142 ? -13.109 3.984 2.881 1.00 98.31 142 LYS A N 1
ATOM 1179 C CA . LYS A 1 142 ? -14.557 3.832 3.036 1.00 98.31 142 LYS A CA 1
ATOM 1180 C C . LYS A 1 142 ? -14.897 2.748 4.060 1.00 98.31 142 LYS A C 1
ATOM 1182 O O . LYS A 1 142 ? -15.595 3.045 5.024 1.00 98.31 142 LYS A O 1
ATOM 1187 N N . SER A 1 143 ? -14.351 1.541 3.906 1.00 98.44 143 SER A N 1
ATOM 1188 C CA . SER A 1 143 ? -14.566 0.458 4.876 1.00 98.44 143 SER A CA 1
ATOM 1189 C C . SER A 1 143 ? -14.051 0.814 6.271 1.00 98.44 143 SER A C 1
ATOM 1191 O O . SER A 1 143 ? -14.633 0.400 7.265 1.00 98.44 143 SER A O 1
ATOM 1193 N N . THR A 1 144 ? -12.984 1.612 6.367 1.00 97.94 144 THR A N 1
ATOM 1194 C CA . THR A 1 144 ? -12.482 2.102 7.658 1.00 97.94 144 THR A CA 1
ATOM 1195 C C . THR A 1 144 ? -13.479 3.054 8.319 1.00 97.94 144 THR A C 1
ATOM 1197 O O . THR A 1 144 ? -13.707 2.929 9.515 1.00 97.94 144 THR A O 1
ATOM 1200 N N . PHE A 1 145 ? -14.092 3.982 7.576 1.00 98.38 145 PHE A N 1
ATOM 1201 C CA . PHE A 1 145 ? -15.134 4.859 8.124 1.00 98.38 145 PHE A CA 1
ATOM 1202 C C . PHE A 1 145 ? -16.363 4.070 8.583 1.00 98.38 145 PHE A C 1
ATOM 1204 O O . PHE A 1 145 ? -16.838 4.289 9.692 1.00 98.38 145 PHE A O 1
ATOM 1211 N N . GLU A 1 146 ? -16.819 3.110 7.776 1.00 98.31 146 GLU A N 1
ATOM 1212 C CA . GLU A 1 146 ? -17.932 2.223 8.139 1.00 98.31 146 GLU A CA 1
ATOM 1213 C C . GLU A 1 146 ? -17.631 1.450 9.435 1.00 98.31 146 GLU A C 1
ATOM 1215 O O . GLU A 1 146 ? -18.475 1.377 10.324 1.00 98.31 146 GLU A O 1
ATOM 1220 N N . GLU A 1 147 ? -16.411 0.930 9.587 1.00 97.81 147 GLU A N 1
ATOM 1221 C CA . GLU A 1 147 ? -15.995 0.227 10.803 1.00 97.81 147 GLU A CA 1
ATOM 1222 C C . GLU A 1 147 ? -15.890 1.162 12.021 1.00 97.81 147 GLU A C 1
ATOM 1224 O O . GLU A 1 147 ? -16.258 0.776 13.130 1.00 97.81 147 GLU A O 1
ATOM 1229 N N . ILE A 1 148 ? -15.433 2.407 11.838 1.00 97.38 148 ILE A N 1
ATOM 1230 C CA . ILE A 1 148 ? -15.427 3.416 12.910 1.00 97.38 148 ILE A CA 1
ATOM 1231 C C . ILE A 1 148 ? -16.852 3.675 13.406 1.00 97.38 148 ILE A C 1
ATOM 1233 O O . ILE A 1 148 ? -17.077 3.694 14.618 1.00 97.38 148 ILE A O 1
ATOM 1237 N N . ASP A 1 149 ? -17.809 3.838 12.491 1.00 97.44 149 ASP A N 1
ATOM 1238 C CA . ASP A 1 149 ? -19.215 4.053 12.835 1.00 97.44 149 ASP A CA 1
ATOM 1239 C C . ASP A 1 149 ? -19.798 2.846 13.586 1.00 97.44 149 ASP A C 1
ATOM 1241 O O . ASP A 1 149 ? -20.476 3.015 14.604 1.00 97.44 149 ASP A O 1
ATOM 1245 N N . LEU A 1 150 ? -19.48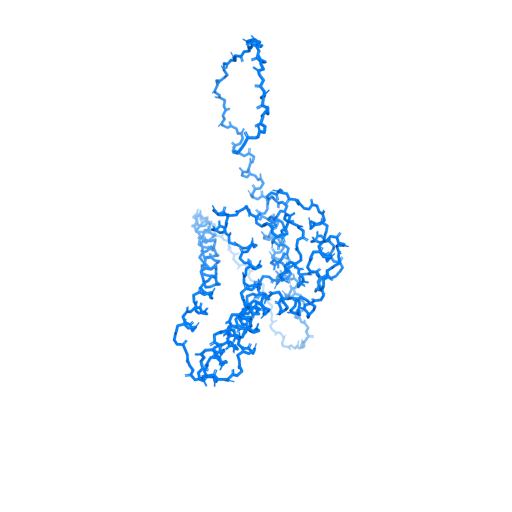0 1.622 13.146 1.00 96.44 150 LEU A N 1
ATOM 1246 C CA . LEU A 1 150 ? -19.899 0.381 13.811 1.00 96.44 150 LEU A CA 1
ATOM 1247 C C . LEU A 1 150 ? -19.355 0.255 15.241 1.00 96.44 150 LEU A C 1
ATOM 1249 O O . LEU A 1 150 ? -20.046 -0.268 16.118 1.00 96.44 150 LEU A O 1
ATOM 1253 N N . LEU A 1 151 ? -18.149 0.764 15.495 1.00 95.50 151 LEU A N 1
ATOM 1254 C CA . LEU A 1 151 ? -17.521 0.791 16.819 1.00 95.50 151 LEU A CA 1
ATOM 1255 C C . LEU A 1 151 ? -18.011 1.951 17.709 1.00 95.50 151 LEU A C 1
ATOM 1257 O O . LEU A 1 151 ? -17.534 2.106 18.832 1.00 95.50 151 LEU A O 1
ATOM 1261 N N . GLY A 1 152 ? -18.983 2.747 17.250 1.00 95.00 152 GLY A N 1
ATOM 1262 C CA . GLY A 1 152 ? -19.585 3.842 18.017 1.00 95.00 152 GLY A CA 1
ATOM 1263 C C . GLY A 1 152 ? -19.042 5.236 17.694 1.00 95.00 152 GLY A C 1
ATOM 1264 O O . GLY A 1 152 ? -19.367 6.189 18.403 1.00 95.00 152 GLY A O 1
ATOM 1265 N N . GLY A 1 153 ? -18.257 5.370 16.622 1.00 96.00 153 GLY A N 1
ATOM 1266 C CA . GLY A 1 153 ? -17.736 6.639 16.122 1.00 96.00 153 GLY A CA 1
ATOM 1267 C C . GLY A 1 153 ? -16.475 7.119 16.846 1.00 96.00 153 GLY A C 1
ATOM 1268 O O . GLY A 1 153 ? -16.295 6.932 18.051 1.00 96.00 153 GLY A O 1
ATOM 1269 N N . ASN A 1 154 ? -15.573 7.776 16.111 1.00 96.56 154 ASN A N 1
ATOM 1270 C CA . ASN A 1 154 ? -14.368 8.374 16.684 1.00 96.56 154 ASN A CA 1
ATOM 1271 C C . ASN A 1 154 ? -13.830 9.496 15.787 1.00 96.56 154 ASN A C 1
ATOM 1273 O O . ASN A 1 154 ? -13.032 9.260 14.879 1.00 96.56 154 ASN A O 1
ATOM 1277 N N . VAL A 1 155 ? -14.191 10.738 16.117 1.00 96.94 155 VAL A N 1
ATOM 1278 C CA . VAL A 1 155 ? -13.817 11.939 15.347 1.00 96.94 155 VAL A CA 1
ATOM 1279 C C . VAL A 1 155 ? -12.301 12.078 15.168 1.00 96.94 155 VAL A C 1
ATOM 1281 O O . VAL A 1 155 ? -11.835 12.544 14.128 1.00 96.94 155 VAL A O 1
ATOM 1284 N N . TYR A 1 156 ? -11.497 11.671 16.155 1.00 96.94 156 TYR A N 1
ATOM 1285 C CA . TYR A 1 156 ? -10.040 11.742 16.034 1.00 96.94 156 TYR A CA 1
ATOM 1286 C C . TYR A 1 156 ? -9.519 10.747 15.001 1.00 96.94 156 TYR A C 1
ATOM 1288 O O . TYR A 1 156 ? -8.682 11.105 14.172 1.00 96.94 156 TYR A O 1
ATOM 1296 N N . LEU A 1 157 ? -10.034 9.518 15.024 1.00 95.44 157 LEU A N 1
ATOM 1297 C CA . LEU A 1 157 ? -9.632 8.487 14.078 1.00 95.44 157 LEU A CA 1
ATOM 1298 C C . LEU A 1 157 ? -10.127 8.798 12.664 1.00 95.44 157 LEU A C 1
ATOM 1300 O O . LEU A 1 157 ? -9.360 8.675 11.711 1.00 95.44 157 LEU A O 1
ATOM 1304 N N . GLU A 1 158 ? -11.348 9.310 12.525 1.00 97.19 158 GLU A N 1
ATOM 1305 C CA . GLU A 1 158 ? -11.860 9.804 11.246 1.00 97.19 158 GLU A CA 1
ATOM 1306 C C . GLU A 1 158 ? -10.962 10.897 10.663 1.00 97.19 158 GLU A C 1
ATOM 1308 O O . GLU A 1 158 ? -10.612 10.855 9.485 1.00 97.19 158 GLU A O 1
ATOM 1313 N N . ASN A 1 159 ? -10.540 11.861 11.485 1.00 97.19 159 ASN A N 1
ATOM 1314 C CA . ASN A 1 159 ? -9.647 12.932 11.048 1.00 97.19 159 ASN A CA 1
ATOM 1315 C C . ASN A 1 159 ? -8.273 12.409 10.614 1.00 97.19 159 ASN A C 1
ATOM 1317 O O . ASN A 1 159 ? -7.696 12.943 9.661 1.00 97.19 159 ASN A O 1
ATOM 1321 N N . ILE A 1 160 ? -7.757 11.358 11.262 1.00 96.06 160 ILE A N 1
ATOM 1322 C CA . ILE A 1 160 ? -6.537 10.674 10.815 1.00 96.06 160 ILE A CA 1
ATOM 1323 C C . ILE A 1 160 ? -6.763 10.083 9.423 1.00 96.06 160 ILE A C 1
ATOM 1325 O O . ILE A 1 160 ? -5.993 10.392 8.516 1.00 96.06 160 ILE A O 1
ATOM 1329 N N . VAL A 1 161 ? -7.835 9.310 9.220 1.00 96.50 161 VAL A N 1
ATOM 1330 C CA . VAL A 1 161 ? -8.143 8.699 7.914 1.00 96.50 161 VAL A CA 1
ATOM 1331 C C . VAL A 1 161 ? -8.303 9.771 6.833 1.00 96.50 161 VAL A C 1
ATOM 1333 O O . VAL A 1 161 ? -7.670 9.676 5.784 1.00 96.50 161 VAL A O 1
ATOM 1336 N N . ARG A 1 162 ? -9.046 10.853 7.100 1.00 95.75 162 ARG A N 1
ATOM 1337 C CA . ARG A 1 162 ? -9.178 11.994 6.172 1.00 95.75 162 ARG A CA 1
ATOM 1338 C C . ARG A 1 162 ? -7.824 12.608 5.826 1.00 95.75 162 ARG A C 1
ATOM 1340 O O . ARG A 1 162 ? -7.548 12.866 4.662 1.00 95.75 162 ARG A O 1
ATOM 1347 N N . THR A 1 163 ? -6.961 12.811 6.820 1.00 94.19 163 THR A N 1
ATOM 1348 C CA . THR A 1 163 ? -5.618 13.374 6.609 1.00 94.19 163 THR A CA 1
ATOM 1349 C C . THR A 1 163 ? -4.751 12.467 5.741 1.00 94.19 163 THR A C 1
AT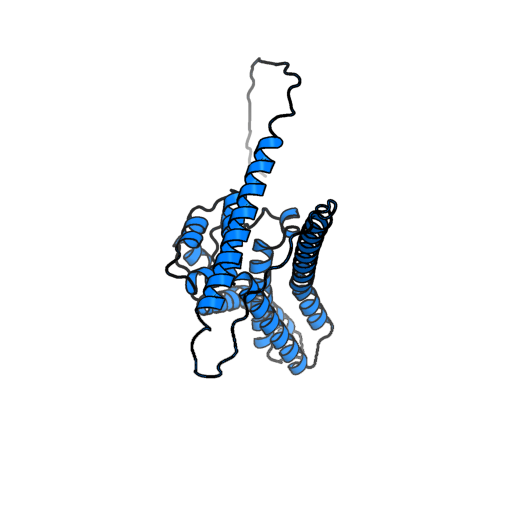OM 1351 O O . THR A 1 163 ? -4.011 12.962 4.894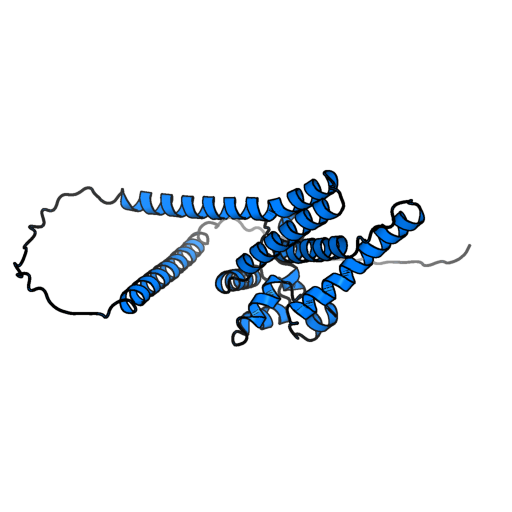 1.00 94.19 163 THR A O 1
ATOM 1354 N N . LEU A 1 164 ? -4.857 11.146 5.905 1.00 92.69 164 LEU A N 1
ATOM 1355 C CA . LEU A 1 164 ? -4.154 10.196 5.045 1.00 92.69 164 LEU A CA 1
ATOM 1356 C C . LEU A 1 164 ? -4.622 10.306 3.591 1.00 92.69 164 LEU A C 1
ATOM 1358 O O . LEU A 1 164 ? -3.785 10.261 2.691 1.00 92.69 164 LEU A O 1
ATOM 1362 N N . MET A 1 165 ? -5.921 10.494 3.360 1.00 94.88 165 MET A N 1
ATOM 1363 C CA . MET A 1 165 ? -6.491 10.514 2.010 1.00 94.88 165 MET A CA 1
ATOM 1364 C C . MET A 1 165 ? -6.187 11.782 1.201 1.00 94.88 165 MET A C 1
ATOM 1366 O O . MET A 1 165 ? -6.182 11.707 -0.025 1.00 94.88 165 MET A O 1
ATOM 1370 N N . LYS A 1 166 ? -5.827 12.901 1.846 1.00 90.56 166 LYS A N 1
ATOM 1371 C CA . LYS A 1 166 ? -5.485 14.167 1.160 1.00 90.56 166 LYS A CA 1
ATOM 1372 C C . LYS A 1 166 ? -4.430 14.024 0.063 1.00 90.56 166 LYS A C 1
ATOM 1374 O O . LYS A 1 166 ? -4.504 14.695 -0.956 1.00 90.56 166 LYS A O 1
ATOM 1379 N N . VAL A 1 167 ? -3.484 13.096 0.233 1.00 86.62 167 VAL A N 1
ATOM 1380 C CA . VAL A 1 167 ? -2.416 12.873 -0.756 1.00 86.62 167 VAL A CA 1
ATOM 1381 C C . VAL A 1 167 ? -2.953 12.490 -2.137 1.00 86.62 167 VAL A C 1
ATOM 1383 O O . VAL A 1 167 ? -2.280 12.717 -3.136 1.00 86.62 167 VAL A O 1
ATOM 1386 N N . PHE A 1 168 ? -4.137 11.886 -2.219 1.00 86.19 168 PHE A N 1
ATOM 1387 C CA . PHE A 1 168 ? -4.745 11.521 -3.496 1.00 86.19 168 PHE A CA 1
ATOM 1388 C C . PHE A 1 168 ? -5.452 12.720 -4.138 1.00 86.19 168 PHE A C 1
ATOM 1390 O O . PHE A 1 168 ? -5.283 12.944 -5.331 1.00 86.19 168 PHE A O 1
ATOM 1397 N N . GLU A 1 169 ? -6.136 13.532 -3.329 1.00 80.94 169 GLU A N 1
ATOM 1398 C CA . GLU A 1 169 ? -6.826 14.757 -3.758 1.00 80.94 169 GLU A CA 1
ATOM 1399 C C . GLU A 1 169 ? -5.835 15.781 -4.335 1.00 80.94 169 GLU A C 1
ATOM 1401 O O . GLU A 1 169 ? -6.011 16.248 -5.460 1.00 80.94 169 GLU A O 1
ATOM 1406 N N . ASP A 1 170 ? -4.730 16.038 -3.627 1.00 76.00 170 ASP A N 1
ATOM 1407 C CA . ASP A 1 170 ? -3.703 16.995 -4.060 1.00 76.00 170 ASP A CA 1
ATOM 1408 C C . ASP A 1 170 ? -3.058 16.591 -5.401 1.00 76.00 170 ASP A C 1
ATOM 1410 O O . ASP A 1 170 ? -2.717 17.441 -6.228 1.00 76.00 170 ASP A O 1
ATOM 1414 N N . ASN A 1 171 ? -2.881 15.284 -5.633 1.00 72.75 171 ASN A N 1
ATOM 1415 C CA . ASN A 1 171 ? -2.312 14.772 -6.882 1.00 72.75 171 ASN A CA 1
ATOM 1416 C C . ASN A 1 171 ? -3.308 14.873 -8.043 1.00 72.75 171 ASN A C 1
ATOM 1418 O O . ASN A 1 171 ? -2.920 15.287 -9.136 1.00 72.75 171 ASN A O 1
ATOM 1422 N N . ASP A 1 172 ? -4.581 14.541 -7.815 1.00 74.31 172 ASP A N 1
ATOM 1423 C CA . ASP A 1 172 ? -5.622 14.643 -8.841 1.00 74.31 172 ASP A CA 1
ATOM 1424 C C . ASP A 1 172 ? -5.808 16.103 -9.296 1.00 74.31 172 ASP A C 1
ATOM 1426 O O . ASP A 1 172 ? -5.952 16.375 -10.491 1.00 74.31 172 ASP A O 1
ATOM 1430 N N . GLU A 1 173 ? -5.723 17.067 -8.374 1.00 69.38 173 GLU A N 1
ATOM 1431 C CA . GLU A 1 173 ? -5.757 18.496 -8.701 1.00 69.38 173 GLU A CA 1
ATOM 1432 C C . GLU A 1 173 ? -4.541 18.943 -9.530 1.00 69.38 173 GLU A C 1
ATOM 1434 O O . GLU A 1 173 ? -4.690 19.682 -10.510 1.00 69.38 173 GLU A O 1
ATOM 1439 N N . GLN A 1 174 ? -3.334 18.475 -9.195 1.00 66.25 174 GLN A N 1
ATOM 1440 C CA . GLN A 1 174 ? -2.114 18.781 -9.956 1.00 66.25 174 GLN A CA 1
ATOM 1441 C C . GLN A 1 174 ? -2.142 18.182 -11.372 1.00 66.25 174 GLN A C 1
ATOM 1443 O O . GLN A 1 174 ? -1.743 18.843 -12.342 1.00 66.25 174 GLN A O 1
ATOM 1448 N N . GLU A 1 175 ? -2.646 16.956 -11.524 1.00 66.62 175 GLU A N 1
ATOM 1449 C CA . GLU A 1 175 ? -2.854 16.308 -12.824 1.00 66.62 175 GLU A CA 1
ATOM 1450 C C . GLU A 1 175 ? -3.879 17.082 -13.674 1.00 66.62 175 GLU A C 1
ATOM 1452 O O . GLU A 1 175 ? -3.659 17.336 -14.861 1.00 66.62 175 GLU A O 1
ATOM 1457 N N . GLN A 1 176 ? -4.976 17.549 -13.076 1.00 65.44 176 GLN A N 1
ATOM 1458 C CA . GLN A 1 176 ? -5.978 18.350 -13.786 1.00 65.44 176 GLN A CA 1
ATOM 1459 C C . GLN A 1 176 ? -5.436 19.725 -14.207 1.00 65.44 176 GLN A C 1
ATOM 1461 O O . GLN A 1 176 ? -5.637 20.148 -15.349 1.00 65.44 176 GLN A O 1
ATOM 1466 N N . GLN A 1 177 ? -4.701 20.417 -13.333 1.00 62.94 177 GLN A N 1
ATOM 1467 C CA . GLN A 1 177 ? -4.103 21.721 -13.641 1.00 62.94 177 GLN A CA 1
ATOM 1468 C C . GLN A 1 177 ? -3.045 21.631 -14.751 1.00 62.94 177 GLN A C 1
ATOM 1470 O O . GLN A 1 177 ? -3.012 22.479 -15.649 1.00 62.94 177 GLN A O 1
ATOM 1475 N N . SER A 1 178 ? -2.201 20.597 -14.732 1.00 64.25 178 SER A N 1
ATOM 1476 C CA . SER A 1 178 ? -1.193 20.373 -15.776 1.00 64.25 178 SER A CA 1
ATOM 1477 C C . SER A 1 178 ? -1.826 20.044 -17.134 1.00 64.25 178 SER A C 1
ATOM 1479 O O . SER A 1 178 ? -1.434 20.634 -18.146 1.00 64.25 178 SER A O 1
ATOM 1481 N N . ASN A 1 179 ? -2.873 19.214 -17.156 1.00 63.94 179 ASN A N 1
ATOM 1482 C CA . ASN A 1 179 ? -3.641 18.917 -18.368 1.00 63.94 179 ASN A CA 1
ATOM 1483 C C . ASN A 1 179 ? -4.358 20.154 -18.938 1.00 63.94 179 ASN A C 1
ATOM 1485 O O . ASN A 1 179 ? -4.347 20.378 -20.152 1.00 63.94 179 ASN A O 1
ATOM 1489 N N . ASN A 1 180 ? -4.931 21.000 -18.077 1.00 67.75 180 ASN A N 1
ATOM 1490 C CA . ASN A 1 180 ? -5.584 22.243 -18.496 1.00 67.75 180 ASN A CA 1
ATOM 1491 C C . ASN A 1 180 ? -4.581 23.263 -19.060 1.00 67.75 180 ASN A C 1
ATOM 1493 O O . ASN A 1 180 ? -4.863 23.912 -20.068 1.00 67.75 180 ASN A O 1
ATOM 1497 N N . LYS A 1 181 ? -3.379 23.364 -18.480 1.00 64.19 181 LYS A N 1
ATOM 1498 C CA . LYS A 1 181 ? -2.313 24.250 -18.977 1.00 64.19 181 LYS A CA 1
ATOM 1499 C C . LYS A 1 181 ? -1.764 23.805 -20.337 1.00 64.19 181 LYS A C 1
ATOM 1501 O O . LYS A 1 181 ? -1.461 24.648 -21.182 1.00 64.19 181 LYS A O 1
ATOM 1506 N N . PHE A 1 182 ? -1.666 22.494 -20.568 1.00 55.94 182 PHE A N 1
ATOM 1507 C CA . PHE A 1 182 ? -1.272 21.939 -21.864 1.00 55.94 182 PHE A CA 1
ATOM 1508 C C . PHE A 1 182 ? -2.319 22.222 -22.949 1.00 55.94 182 PHE A C 1
ATOM 1510 O O . PHE A 1 182 ? -1.961 22.649 -24.045 1.00 55.94 182 PHE A O 1
ATOM 1517 N N . ARG A 1 183 ? -3.612 22.063 -22.631 1.00 61.84 183 ARG A N 1
ATOM 1518 C CA . ARG A 1 183 ? -4.718 22.431 -23.533 1.00 61.84 183 ARG A CA 1
ATOM 1519 C C . ARG A 1 183 ? -4.696 23.915 -23.897 1.00 61.84 183 ARG A C 1
ATOM 1521 O O . ARG A 1 183 ? -4.635 24.230 -25.078 1.00 61.84 183 ARG A O 1
ATOM 1528 N N . ALA A 1 184 ? -4.597 24.803 -22.907 1.00 59.81 184 ALA A N 1
ATOM 1529 C CA . ALA A 1 184 ? -4.530 26.248 -23.146 1.00 59.81 184 ALA A CA 1
ATOM 1530 C C . ALA A 1 184 ? -3.318 26.664 -24.006 1.00 59.81 184 ALA A C 1
ATOM 1532 O O . ALA A 1 184 ? -3.417 27.563 -24.839 1.00 59.81 184 ALA A O 1
ATOM 1533 N N . SER A 1 185 ? -2.175 25.987 -23.845 1.00 59.12 185 SER A N 1
ATOM 1534 C CA . SER A 1 185 ? -0.969 26.252 -24.645 1.00 59.12 185 SER A CA 1
ATOM 1535 C C . SER A 1 185 ? -1.109 25.800 -26.104 1.00 59.12 185 SER A C 1
ATOM 1537 O O . SER A 1 185 ? -0.536 26.428 -26.989 1.00 59.12 185 SER A O 1
ATOM 1539 N N . ASN A 1 186 ? -1.869 24.733 -26.366 1.00 56.91 186 ASN A N 1
ATOM 1540 C CA . ASN A 1 186 ? -2.147 24.272 -27.727 1.00 56.91 186 ASN A CA 1
ATOM 1541 C C . ASN A 1 186 ? -3.227 25.119 -28.412 1.00 56.91 186 ASN A C 1
ATOM 1543 O O . ASN A 1 186 ? -3.097 25.372 -29.603 1.00 56.91 186 ASN A O 1
ATOM 1547 N N . ASP A 1 187 ? -4.225 25.612 -27.674 1.00 54.69 187 ASP A N 1
ATOM 1548 C CA . ASP A 1 187 ? -5.252 26.508 -28.226 1.00 54.69 187 ASP A CA 1
ATOM 1549 C C . ASP A 1 187 ? -4.669 27.885 -28.600 1.00 54.69 187 ASP A C 1
ATOM 1551 O O . ASP A 1 187 ? -5.018 28.441 -29.637 1.00 54.69 187 ASP A O 1
ATOM 1555 N N . THR A 1 188 ? -3.700 28.394 -27.827 1.00 54.31 188 THR A N 1
ATOM 1556 C CA . THR A 1 188 ? -3.004 29.666 -28.128 1.00 54.31 188 THR A CA 1
ATOM 1557 C C . THR A 1 188 ? -2.137 29.578 -29.397 1.00 54.31 188 THR A C 1
ATOM 1559 O O . THR A 1 188 ? -1.946 30.568 -30.090 1.00 54.31 188 THR A O 1
ATOM 1562 N N . LEU A 1 189 ? -1.630 28.388 -29.748 1.00 47.59 189 LEU A N 1
ATOM 1563 C CA . LEU A 1 189 ? -0.854 28.170 -30.980 1.00 47.59 189 LEU A CA 1
ATOM 1564 C C . LEU A 1 189 ? -1.727 28.080 -32.244 1.00 47.59 189 LEU A C 1
ATOM 1566 O O . LEU A 1 189 ? -1.192 28.181 -33.344 1.00 47.59 189 LEU A O 1
ATOM 1570 N N . VAL A 1 190 ? -3.042 27.874 -32.103 1.00 45.31 190 VAL A 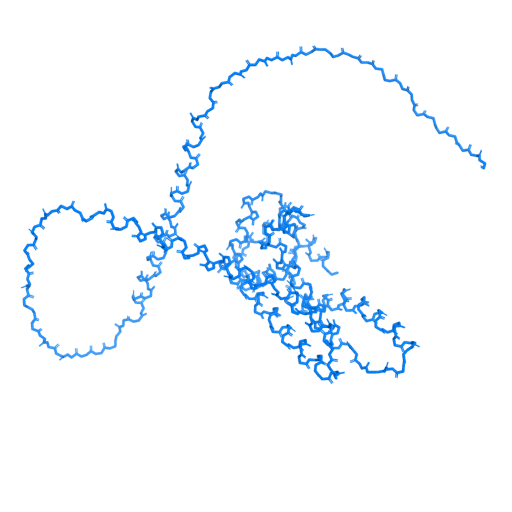N 1
ATOM 1571 C CA . VAL A 1 190 ? -3.984 27.789 -33.234 1.00 45.31 190 VAL A CA 1
ATOM 1572 C C . VAL A 1 190 ? -4.536 29.170 -33.607 1.00 45.31 190 VAL A C 1
ATOM 1574 O O . VAL A 1 190 ? -4.883 29.392 -34.763 1.00 45.31 190 VAL A O 1
ATOM 1577 N N . THR A 1 191 ? -4.566 30.124 -32.673 1.00 43.34 191 THR A N 1
ATOM 1578 C CA . THR A 1 191 ? -5.084 31.480 -32.923 1.00 43.34 191 THR A CA 1
ATOM 1579 C C . THR A 1 191 ? -4.095 32.427 -33.609 1.00 43.34 191 THR A C 1
ATOM 1581 O O . THR A 1 191 ? -4.522 33.467 -34.092 1.00 43.34 191 THR A O 1
ATOM 1584 N N . ASP A 1 192 ? -2.812 32.066 -33.711 1.00 40.31 192 ASP A N 1
ATOM 1585 C CA . ASP A 1 192 ? -1.762 32.906 -34.321 1.00 40.31 192 ASP A CA 1
ATOM 1586 C C . ASP A 1 192 ? -1.494 32.586 -35.815 1.00 40.31 192 ASP A C 1
ATOM 1588 O O . ASP A 1 192 ? -0.488 33.027 -36.370 1.00 40.31 192 ASP A O 1
ATOM 1592 N N . GLN A 1 193 ? -2.355 31.805 -36.490 1.00 40.81 193 GLN A N 1
ATOM 1593 C CA . GLN A 1 193 ? -2.188 31.446 -37.916 1.00 40.81 193 GLN A CA 1
ATOM 1594 C C . GLN A 1 193 ? -3.413 31.705 -38.812 1.00 40.81 193 GLN A C 1
ATOM 1596 O O . GLN A 1 193 ? -3.538 31.082 -39.863 1.00 40.81 193 GLN A O 1
ATOM 1601 N N . LEU A 1 194 ? -4.303 32.628 -38.446 1.00 40.81 194 LEU A N 1
ATOM 1602 C CA . LEU A 1 194 ? -5.397 33.056 -39.325 1.00 40.81 194 LEU A CA 1
ATOM 1603 C C . LEU A 1 194 ? -5.362 34.570 -39.526 1.00 40.81 194 LEU A C 1
ATOM 1605 O O . LEU A 1 194 ? -6.184 35.279 -38.967 1.00 40.81 194 LEU A O 1
ATOM 1609 N N . ASP A 1 195 ? -4.401 35.026 -40.323 1.00 42.47 195 ASP A N 1
ATOM 1610 C CA . ASP A 1 195 ? -4.447 36.295 -41.050 1.00 42.47 195 ASP A CA 1
ATOM 1611 C C . ASP A 1 195 ? -3.662 36.072 -42.350 1.00 42.47 195 ASP A C 1
ATOM 1613 O O . ASP A 1 195 ? -2.434 36.064 -42.341 1.00 42.47 195 ASP A O 1
ATOM 1617 N N . ASP A 1 196 ? -4.374 35.723 -43.421 1.00 38.38 196 ASP A N 1
ATOM 1618 C CA . ASP A 1 196 ? -4.178 36.245 -44.779 1.00 38.38 196 ASP A CA 1
ATOM 1619 C C . ASP A 1 196 ? -5.152 35.529 -45.731 1.00 38.38 196 ASP A C 1
ATOM 1621 O O . ASP A 1 196 ? -5.261 34.302 -45.769 1.00 38.38 196 ASP A O 1
ATOM 1625 N N . ASP A 1 197 ? -5.905 36.352 -46.452 1.00 44.66 197 ASP A N 1
ATOM 1626 C CA . ASP A 1 197 ? -6.968 36.004 -47.383 1.00 44.66 197 ASP A CA 1
ATOM 1627 C C . ASP A 1 197 ? -6.486 35.110 -48.541 1.00 44.66 197 ASP A C 1
ATOM 1629 O O . ASP A 1 197 ? -5.625 35.507 -49.326 1.00 44.66 197 ASP A O 1
ATOM 1633 N N . GLU A 1 198 ? -7.128 33.958 -48.742 1.00 34.56 198 GLU A N 1
ATOM 1634 C CA . GLU A 1 198 ? -7.234 33.343 -50.069 1.00 34.56 198 GLU A CA 1
ATOM 1635 C C . GLU A 1 198 ? -8.618 32.686 -50.209 1.00 34.56 198 GLU A C 1
ATOM 1637 O O . GLU A 1 198 ? -8.937 31.691 -49.555 1.00 34.56 198 GLU A O 1
ATOM 1642 N N . GLU A 1 199 ? -9.472 33.292 -51.041 1.00 37.91 199 GLU A N 1
ATOM 1643 C CA . GLU A 1 199 ? -10.734 32.707 -51.496 1.00 37.91 199 GLU A CA 1
ATOM 1644 C C . GLU A 1 199 ? -10.453 31.355 -52.165 1.00 37.91 199 GLU A C 1
ATOM 1646 O O . GLU A 1 199 ? -9.892 31.295 -53.260 1.00 37.91 199 GLU A O 1
ATOM 1651 N N . VAL A 1 200 ? -10.884 30.261 -51.535 1.00 30.86 200 VAL A N 1
ATOM 1652 C CA . VAL A 1 200 ? -10.985 28.960 -52.199 1.00 30.86 200 VAL A CA 1
ATOM 1653 C C . VAL A 1 200 ? -12.463 28.667 -52.425 1.00 30.86 200 VAL A C 1
ATOM 1655 O O . VAL A 1 200 ? -13.216 28.375 -51.499 1.00 30.86 200 VAL A O 1
ATOM 1658 N N . GLU A 1 201 ? -12.867 28.800 -53.684 1.00 31.89 201 GLU A N 1
ATOM 1659 C CA . GLU A 1 201 ? -14.203 28.524 -54.203 1.00 31.89 201 GLU A CA 1
ATOM 1660 C C . GLU A 1 201 ? -14.576 27.046 -53.953 1.00 31.89 201 GLU A C 1
ATOM 1662 O O . GLU A 1 201 ? -13.937 26.118 -54.455 1.00 31.89 201 GLU A O 1
ATOM 1667 N N . GLU A 1 202 ? -15.598 26.815 -53.125 1.00 31.03 202 GLU A N 1
ATOM 1668 C CA . GLU A 1 202 ? -16.029 25.484 -52.692 1.00 31.03 202 GLU A CA 1
ATOM 1669 C C . GLU A 1 202 ? -16.917 24.827 -53.771 1.00 31.03 202 GLU A C 1
ATOM 1671 O O . GLU A 1 202 ? -18.105 25.124 -53.913 1.00 31.03 202 GLU A O 1
ATOM 1676 N N . TYR A 1 203 ? -16.335 23.931 -54.575 1.00 27.58 203 TYR A N 1
ATOM 1677 C CA . TYR A 1 203 ? -17.059 23.119 -55.559 1.00 27.58 203 TYR A CA 1
ATOM 1678 C C . TYR A 1 203 ? -17.734 21.917 -54.877 1.00 27.58 203 TYR A C 1
ATOM 1680 O O . TYR A 1 203 ? -17.071 20.946 -54.512 1.00 27.58 203 TYR A O 1
ATOM 1688 N N . TYR A 1 204 ? -19.062 21.950 -54.751 1.00 27.45 204 TYR A N 1
ATOM 1689 C CA . TYR A 1 204 ? -19.864 20.805 -54.308 1.00 27.45 204 TYR A CA 1
ATOM 1690 C C . TYR A 1 204 ? -20.253 19.917 -55.503 1.00 27.45 204 TYR A C 1
ATOM 1692 O O . TYR A 1 204 ? -21.037 20.356 -56.350 1.00 27.45 204 TYR A O 1
ATOM 1700 N N . PRO A 1 205 ? -19.813 18.647 -55.589 1.00 30.25 205 PRO A N 1
ATOM 1701 C CA . PRO A 1 205 ? -20.483 17.687 -56.447 1.00 30.25 205 PRO A CA 1
ATOM 1702 C C . PRO A 1 205 ? -21.756 17.189 -55.746 1.00 30.25 205 PRO A C 1
ATOM 1704 O O . PRO A 1 205 ? -21.708 16.582 -54.677 1.00 30.25 205 PRO A O 1
ATOM 1707 N N . ASN A 1 206 ? -22.904 17.447 -56.376 1.00 33.34 206 ASN A N 1
ATOM 1708 C CA . ASN A 1 206 ? -24.189 16.831 -56.046 1.00 33.34 206 ASN A CA 1
ATOM 1709 C C . ASN A 1 206 ? -24.062 15.303 -56.090 1.00 33.34 206 ASN A C 1
ATOM 1711 O O . ASN A 1 206 ? -23.892 14.746 -57.173 1.00 33.34 206 ASN A O 1
ATOM 1715 N N . ASN A 1 207 ? -24.245 14.636 -54.953 1.00 30.94 207 ASN A N 1
ATOM 1716 C CA . ASN A 1 207 ? -24.645 13.235 -54.925 1.00 30.94 207 ASN A CA 1
ATOM 1717 C C . ASN A 1 207 ? -25.963 13.125 -54.164 1.00 30.94 207 ASN A C 1
ATOM 1719 O O . ASN A 1 207 ? -26.075 13.548 -53.014 1.00 30.94 207 ASN A O 1
ATOM 1723 N N . GLY A 1 208 ? -26.965 12.616 -54.879 1.00 29.05 208 GLY A N 1
ATOM 1724 C CA . GLY A 1 208 ? -28.295 12.342 -54.367 1.00 29.05 208 GLY A CA 1
ATOM 1725 C C . GLY A 1 208 ? -28.259 11.313 -53.246 1.00 29.05 208 GLY A C 1
ATOM 1726 O O . GLY A 1 208 ? -27.431 10.403 -53.231 1.00 29.05 208 GLY A O 1
ATOM 1727 N N . TYR A 1 209 ? -29.173 11.504 -52.307 1.00 31.52 209 TYR A N 1
ATOM 1728 C CA . TYR A 1 209 ? -29.507 10.534 -51.284 1.00 31.52 209 TYR A CA 1
ATOM 1729 C C . TYR A 1 209 ? -30.223 9.351 -51.934 1.00 31.52 209 TYR A C 1
ATOM 1731 O O . TYR A 1 209 ? -31.261 9.556 -52.557 1.00 31.52 209 TYR A O 1
ATOM 1739 N N . ASP A 1 210 ? -29.698 8.149 -51.721 1.00 29.44 210 ASP A N 1
ATOM 1740 C CA . ASP A 1 210 ? -30.506 6.937 -51.647 1.00 29.44 210 ASP A CA 1
ATOM 1741 C C . ASP A 1 210 ? -30.294 6.341 -50.249 1.00 29.44 210 ASP A C 1
ATOM 1743 O O . ASP A 1 210 ? -29.169 6.071 -49.820 1.00 29.44 210 ASP A O 1
ATOM 1747 N N . GLU A 1 211 ? -31.399 6.238 -49.513 1.00 42.47 211 GLU A N 1
ATOM 1748 C CA . GLU A 1 211 ? -31.531 5.454 -48.290 1.00 42.47 211 GLU A CA 1
ATOM 1749 C C . GLU A 1 211 ? -31.398 3.973 -48.658 1.00 42.47 211 GLU A C 1
ATOM 1751 O O . GLU A 1 211 ? -32.181 3.501 -49.473 1.00 42.47 211 GLU A O 1
ATOM 1756 N N . ASP A 1 212 ? -30.426 3.253 -48.088 1.00 31.28 212 ASP A N 1
ATOM 1757 C CA . ASP A 1 212 ? -30.608 1.881 -47.591 1.00 31.28 212 ASP A CA 1
ATOM 1758 C C . ASP A 1 212 ? -29.312 1.284 -46.995 1.00 31.28 212 ASP A C 1
ATOM 1760 O O . ASP A 1 212 ? -28.200 1.502 -47.468 1.00 31.28 212 ASP A O 1
ATOM 1764 N N . ASP A 1 213 ? -29.525 0.465 -45.962 1.00 31.50 213 ASP A N 1
ATOM 1765 C CA . ASP A 1 213 ? -28.676 -0.613 -45.435 1.00 31.50 213 ASP A CA 1
ATOM 1766 C C . ASP A 1 213 ? -27.492 -0.368 -44.454 1.00 31.50 213 ASP A C 1
ATOM 1768 O O . ASP A 1 213 ? -26.366 -0.023 -44.789 1.00 31.50 213 ASP A O 1
ATOM 1772 N N . ASN A 1 214 ? -27.781 -0.762 -43.204 1.00 31.89 214 ASN A N 1
ATOM 1773 C CA . ASN A 1 214 ? -27.063 -1.730 -42.355 1.00 31.89 214 ASN A CA 1
ATOM 1774 C C . ASN A 1 214 ? -25.594 -1.531 -41.900 1.00 31.89 214 ASN A C 1
ATOM 1776 O O . ASN A 1 214 ? -24.633 -1.609 -42.652 1.00 31.89 214 ASN A O 1
ATOM 1780 N N . ARG A 1 215 ? -25.457 -1.533 -40.559 1.00 41.66 215 ARG A N 1
ATOM 1781 C CA . ARG A 1 215 ? -24.485 -2.301 -39.743 1.00 41.66 215 ARG A CA 1
ATOM 1782 C C . ARG A 1 215 ? -23.116 -2.619 -40.373 1.00 41.66 215 ARG A C 1
ATOM 1784 O O . ARG A 1 215 ? -22.944 -3.720 -40.870 1.00 41.66 215 ARG A O 1
ATOM 1791 N N . THR A 1 216 ? -22.122 -1.761 -40.125 1.00 44.12 216 THR A N 1
ATOM 1792 C CA . THR A 1 216 ? -20.729 -2.103 -39.731 1.00 44.12 216 THR A CA 1
ATOM 1793 C C . THR A 1 216 ? -19.903 -0.819 -39.736 1.00 44.12 216 THR A C 1
ATOM 1795 O O . THR A 1 216 ? -19.620 -0.344 -40.825 1.00 44.12 216 THR A O 1
ATOM 1798 N N . ASN A 1 217 ? -19.533 -0.238 -38.578 1.00 39.25 217 ASN A N 1
ATOM 1799 C CA . ASN A 1 217 ? -18.383 0.698 -38.505 1.00 39.25 217 ASN A CA 1
ATOM 1800 C C . ASN A 1 217 ? -17.931 1.140 -37.091 1.00 39.25 217 ASN A C 1
ATOM 1802 O O . ASN A 1 217 ? -17.511 2.271 -36.883 1.00 39.25 217 ASN A O 1
ATOM 1806 N N . LEU A 1 218 ? -17.976 0.258 -36.085 1.00 37.53 218 LEU A N 1
ATOM 1807 C CA . LEU A 1 218 ? -17.470 0.577 -34.730 1.00 37.53 218 LEU A CA 1
ATOM 1808 C C . LEU A 1 218 ? -15.995 0.178 -34.501 1.00 37.53 218 LEU A C 1
ATOM 1810 O O . LEU A 1 218 ? -15.418 0.539 -33.473 1.00 37.53 218 LEU A O 1
ATOM 1814 N N . SER A 1 219 ? -15.378 -0.562 -35.430 1.00 39.19 219 SER A N 1
ATOM 1815 C CA . SER A 1 219 ? -13.956 -0.945 -35.387 1.00 39.19 219 SER A CA 1
ATOM 1816 C C . SER A 1 219 ? -13.040 0.145 -35.945 1.00 39.19 219 SER A C 1
ATOM 1818 O O . SER A 1 219 ? -11.999 0.435 -35.357 1.00 39.19 219 SER A O 1
ATOM 1820 N N . ASP A 1 220 ? -13.462 0.797 -37.025 1.00 38.28 220 ASP A N 1
ATOM 1821 C CA . ASP A 1 220 ? -12.595 1.676 -37.816 1.00 38.28 220 ASP A CA 1
ATOM 1822 C C . ASP A 1 220 ? -12.452 3.057 -37.159 1.00 38.28 220 ASP A C 1
ATOM 1824 O O . ASP A 1 220 ? -11.387 3.675 -37.187 1.00 38.28 220 ASP A O 1
ATOM 1828 N N . GLU A 1 221 ? -13.480 3.487 -36.425 1.00 40.72 221 GLU A N 1
ATOM 1829 C CA . GLU A 1 221 ? -13.459 4.718 -35.633 1.00 40.72 221 GLU A CA 1
ATOM 1830 C C . GLU A 1 221 ? -12.541 4.597 -34.397 1.00 40.72 221 GLU A C 1
ATOM 1832 O O . GLU A 1 221 ? -11.844 5.545 -34.028 1.00 40.72 221 GLU A O 1
ATOM 1837 N N . ARG A 1 222 ? -12.444 3.401 -33.790 1.00 41.28 222 ARG A N 1
ATOM 1838 C CA . ARG A 1 222 ? -11.505 3.130 -32.681 1.00 41.28 222 ARG A CA 1
ATOM 1839 C C . ARG A 1 222 ? -10.058 3.032 -33.159 1.00 41.28 222 ARG A C 1
ATOM 1841 O O . ARG A 1 222 ? -9.165 3.510 -32.458 1.00 41.28 222 ARG A O 1
ATOM 1848 N N . GLN A 1 223 ? -9.834 2.457 -34.340 1.00 37.22 223 GLN A N 1
ATOM 1849 C CA . GLN A 1 223 ? -8.519 2.404 -34.981 1.00 37.22 223 GLN A CA 1
ATOM 1850 C C . GLN A 1 223 ? -8.012 3.827 -35.277 1.00 37.22 223 GLN A C 1
ATOM 1852 O O . GLN A 1 223 ? -6.916 4.192 -34.860 1.00 37.22 223 GLN A O 1
ATOM 1857 N N . TYR A 1 224 ? -8.862 4.680 -35.858 1.00 38.62 224 TYR A N 1
ATOM 1858 C CA . TYR A 1 224 ? -8.535 6.075 -36.165 1.00 38.62 224 TYR A CA 1
ATOM 1859 C C . TYR A 1 224 ? -8.214 6.920 -34.916 1.00 38.62 224 TYR A C 1
ATOM 1861 O O . TYR A 1 224 ? -7.278 7.727 -34.918 1.00 38.62 224 TYR A O 1
ATOM 1869 N N . ILE A 1 225 ? -8.944 6.717 -33.813 1.00 42.75 225 ILE A N 1
ATOM 1870 C CA . ILE A 1 225 ? -8.676 7.405 -32.538 1.00 42.75 225 ILE A CA 1
ATOM 1871 C C . ILE A 1 225 ? -7.350 6.934 -31.913 1.00 42.75 225 ILE A C 1
ATOM 1873 O O . ILE A 1 225 ? -6.602 7.755 -31.369 1.00 42.75 225 ILE A O 1
ATOM 1877 N N . ASN A 1 226 ? -7.029 5.641 -32.005 1.00 38.53 226 ASN A N 1
ATOM 1878 C CA . ASN A 1 226 ? -5.776 5.090 -31.480 1.00 38.53 226 ASN A CA 1
ATOM 1879 C C . ASN A 1 226 ? -4.554 5.512 -32.308 1.00 38.53 226 ASN A C 1
ATOM 1881 O O . ASN A 1 226 ? -3.511 5.841 -31.732 1.00 38.53 226 ASN A O 1
ATOM 1885 N N . ASP A 1 227 ? -4.701 5.610 -33.629 1.00 36.75 227 ASP A N 1
ATOM 1886 C CA . ASP A 1 227 ? -3.645 6.094 -34.518 1.00 36.75 227 ASP A CA 1
ATOM 1887 C C . ASP A 1 227 ? -3.360 7.583 -34.274 1.00 36.75 227 ASP A C 1
ATOM 1889 O O . ASP A 1 227 ? -2.198 7.978 -34.148 1.00 36.75 227 ASP A O 1
ATOM 1893 N N . LYS A 1 228 ? -4.395 8.412 -34.052 1.00 39.16 228 LYS A N 1
ATOM 1894 C CA . LYS A 1 228 ? -4.210 9.821 -33.653 1.00 39.16 228 LYS A CA 1
ATOM 1895 C C . LYS A 1 228 ? -3.560 9.986 -32.275 1.00 39.16 228 LYS A C 1
ATOM 1897 O O . LYS A 1 228 ? -2.735 10.887 -32.101 1.00 39.16 228 LYS A O 1
ATOM 1902 N N . LYS A 1 229 ? -3.881 9.132 -31.294 1.00 39.28 229 LYS A N 1
ATOM 1903 C CA . LYS A 1 229 ? -3.222 9.155 -29.972 1.00 39.28 229 LYS A CA 1
ATOM 1904 C C . LYS A 1 229 ? -1.743 8.773 -30.064 1.00 39.28 229 LYS A C 1
ATOM 1906 O O . LYS A 1 229 ? -0.909 9.457 -29.471 1.00 39.28 229 LYS A O 1
ATOM 1911 N N . SER A 1 230 ? -1.412 7.758 -30.862 1.00 35.69 230 SER A N 1
ATOM 1912 C CA . SER A 1 230 ? -0.026 7.328 -31.089 1.00 35.69 230 SER A CA 1
ATOM 1913 C C . SER A 1 230 ? 0.796 8.394 -31.824 1.00 35.69 230 SER A C 1
ATOM 1915 O O . SER A 1 230 ? 1.923 8.694 -31.423 1.00 35.69 230 SER A O 1
ATOM 1917 N N . MET A 1 231 ? 0.217 9.058 -32.833 1.00 33.31 231 MET A N 1
ATOM 1918 C CA . MET A 1 231 ? 0.874 10.146 -33.575 1.00 33.31 231 MET A CA 1
ATOM 1919 C C . MET A 1 231 ? 1.191 11.362 -32.681 1.00 33.31 231 MET A C 1
ATOM 1921 O O . MET A 1 231 ? 2.270 11.957 -32.782 1.00 33.31 231 MET A O 1
ATOM 1925 N N . ASN A 1 232 ? 0.283 11.712 -31.762 1.00 37.06 232 ASN A N 1
ATOM 1926 C CA . ASN A 1 232 ? 0.469 12.824 -30.823 1.00 37.06 232 ASN A CA 1
ATOM 1927 C C . ASN A 1 232 ? 1.556 12.534 -29.774 1.00 37.06 232 ASN A C 1
ATOM 1929 O O . ASN A 1 232 ? 2.326 13.429 -29.406 1.00 37.06 232 ASN A O 1
ATOM 1933 N N . TYR A 1 233 ? 1.687 11.280 -29.339 1.00 33.09 233 TYR A N 1
ATOM 1934 C CA . TYR A 1 233 ? 2.710 10.881 -28.370 1.00 33.09 233 TYR A CA 1
ATOM 1935 C C . TYR A 1 233 ? 4.123 10.900 -28.980 1.00 33.09 233 TYR A C 1
ATOM 1937 O O . TYR A 1 233 ? 5.055 11.464 -28.400 1.00 33.09 233 TYR A O 1
ATOM 1945 N N . VAL A 1 234 ? 4.271 10.397 -30.212 1.00 35.00 234 VAL A N 1
ATOM 1946 C CA . VAL A 1 234 ? 5.541 10.428 -30.965 1.00 35.00 234 VAL A CA 1
ATOM 1947 C C . VAL A 1 234 ? 5.983 11.866 -31.274 1.00 35.00 234 VAL A C 1
ATOM 1949 O O . VAL A 1 234 ? 7.173 12.191 -31.211 1.00 35.00 234 VAL A O 1
ATOM 1952 N N . THR A 1 235 ? 5.032 12.761 -31.552 1.00 32.50 235 THR A N 1
ATOM 1953 C CA . THR A 1 235 ? 5.311 14.187 -31.796 1.00 32.50 235 THR A CA 1
ATOM 1954 C C . THR A 1 235 ? 5.788 14.902 -30.524 1.00 32.50 235 THR A C 1
ATOM 1956 O O . THR A 1 235 ? 6.684 15.748 -30.583 1.00 32.50 235 THR A O 1
ATOM 1959 N N . THR A 1 236 ? 5.262 14.507 -29.361 1.00 36.19 236 THR A N 1
ATOM 1960 C CA . THR A 1 236 ? 5.654 15.052 -28.052 1.00 36.19 236 THR A CA 1
ATOM 1961 C C . THR A 1 236 ? 7.088 14.654 -27.676 1.00 36.19 236 THR A C 1
ATOM 1963 O O . THR A 1 236 ? 7.864 15.503 -27.236 1.00 36.19 236 THR A O 1
ATOM 1966 N N . GLN A 1 237 ? 7.505 13.413 -27.954 1.00 35.41 237 GLN A N 1
ATOM 1967 C CA . GLN A 1 237 ? 8.886 12.968 -27.704 1.00 35.41 237 GLN A CA 1
ATOM 1968 C C . GLN A 1 237 ? 9.917 13.656 -28.617 1.00 35.41 237 GLN A C 1
ATOM 1970 O O . GLN A 1 237 ? 10.987 14.055 -28.154 1.00 35.41 237 GLN A O 1
ATOM 1975 N N . LYS A 1 238 ? 9.591 13.887 -29.899 1.00 34.50 238 LYS A N 1
ATOM 1976 C CA . LYS A 1 238 ? 10.493 14.599 -30.828 1.00 34.50 238 LYS A CA 1
ATOM 1977 C C . LYS A 1 238 ? 10.727 16.066 -30.437 1.00 34.50 238 LYS A C 1
ATOM 1979 O O . LYS A 1 238 ? 11.833 16.570 -30.631 1.00 34.50 238 LYS A O 1
ATOM 1984 N N . LYS A 1 239 ? 9.734 16.748 -29.851 1.00 36.88 239 LYS A N 1
ATOM 1985 C CA . LYS A 1 239 ? 9.899 18.126 -29.346 1.00 36.88 239 LYS A CA 1
ATOM 1986 C C . LYS A 1 239 ? 10.769 18.194 -28.082 1.00 36.88 239 LYS A C 1
ATOM 1988 O O . LYS A 1 239 ? 11.568 19.120 -27.965 1.00 36.88 239 LYS A O 1
ATOM 1993 N N . PHE A 1 240 ? 10.691 17.205 -27.189 1.00 35.19 240 PHE A N 1
ATOM 1994 C CA . PHE A 1 240 ? 11.548 17.139 -25.994 1.00 35.19 240 PHE A CA 1
ATOM 1995 C C . PHE A 1 240 ? 13.028 16.893 -26.332 1.00 35.19 240 PHE A C 1
ATOM 1997 O O . PHE A 1 240 ? 13.900 17.572 -25.791 1.00 35.19 240 PHE A O 1
ATOM 2004 N N . ILE A 1 241 ? 13.319 16.002 -27.287 1.00 40.34 241 ILE A N 1
ATOM 2005 C CA . ILE A 1 241 ? 14.698 15.702 -27.717 1.00 40.34 241 ILE A CA 1
ATOM 2006 C C . ILE A 1 241 ? 15.363 16.925 -28.376 1.00 40.34 241 ILE A C 1
ATOM 2008 O O . ILE A 1 241 ? 16.539 17.203 -28.138 1.00 40.34 241 ILE A O 1
ATOM 2012 N N . ASN A 1 242 ? 14.611 17.707 -29.155 1.00 34.44 242 ASN A N 1
ATOM 2013 C CA . ASN A 1 242 ? 15.150 18.903 -29.807 1.00 34.44 242 ASN A CA 1
ATOM 2014 C C . ASN A 1 242 ? 15.431 20.059 -28.830 1.00 34.44 242 ASN A C 1
ATOM 2016 O O . ASN A 1 242 ? 16.341 20.847 -29.084 1.00 34.44 242 ASN A O 1
ATOM 2020 N N . ASN A 1 243 ? 14.722 20.140 -27.699 1.00 36.50 243 ASN A N 1
ATOM 2021 C CA . ASN A 1 243 ? 14.948 21.194 -26.705 1.00 36.50 243 ASN A CA 1
ATOM 2022 C C . ASN A 1 243 ? 16.198 20.940 -25.837 1.00 36.50 243 ASN A C 1
ATOM 2024 O O . ASN A 1 243 ? 16.909 21.888 -25.509 1.00 36.50 243 ASN A O 1
ATOM 2028 N N . SER A 1 244 ? 16.542 19.675 -25.552 1.00 38.75 244 SER A N 1
ATOM 2029 C CA . SER A 1 244 ? 17.795 19.316 -24.853 1.00 38.75 244 SER A CA 1
ATOM 2030 C C . SER A 1 244 ? 19.063 19.557 -25.683 1.00 38.75 244 SER A C 1
ATOM 2032 O O . SER A 1 244 ? 20.141 19.757 -25.127 1.00 38.75 244 SER A O 1
ATOM 2034 N N . ASN A 1 245 ? 18.961 19.587 -27.015 1.00 36.72 245 ASN A N 1
ATOM 2035 C CA . ASN A 1 245 ? 20.112 19.857 -27.883 1.00 36.72 245 ASN A CA 1
ATOM 2036 C C . ASN A 1 245 ? 20.452 21.356 -28.002 1.00 36.72 245 ASN A C 1
ATOM 2038 O O . ASN A 1 245 ? 21.565 21.694 -28.410 1.00 36.72 245 ASN A O 1
ATOM 2042 N N . ASN A 1 246 ? 19.538 22.255 -27.619 1.00 35.66 246 ASN A N 1
ATOM 2043 C CA . ASN A 1 246 ? 19.750 23.706 -27.694 1.00 35.66 246 ASN A CA 1
ATOM 2044 C C . ASN A 1 246 ? 20.339 24.316 -26.409 1.00 35.66 246 ASN A C 1
ATOM 2046 O O . ASN A 1 246 ? 20.973 25.368 -26.473 1.00 35.66 246 ASN A O 1
ATOM 2050 N N . SER A 1 247 ? 20.213 23.652 -25.258 1.00 37.34 247 SER A N 1
ATOM 2051 C CA . SER A 1 247 ? 20.766 24.116 -23.974 1.00 37.34 247 SER A CA 1
ATOM 2052 C C . SER A 1 247 ? 22.273 23.856 -23.805 1.00 37.34 247 SER A C 1
ATOM 2054 O O . SER A 1 247 ? 22.903 24.461 -22.941 1.00 37.34 247 SER A O 1
ATOM 2056 N N . ASN A 1 248 ? 22.893 23.043 -24.670 1.00 35.69 248 ASN A N 1
ATOM 2057 C CA . ASN A 1 248 ? 24.328 22.719 -24.619 1.00 35.69 248 ASN A CA 1
ATOM 2058 C C . ASN A 1 248 ? 25.244 23.661 -25.433 1.00 35.69 248 ASN A C 1
ATOM 2060 O O . ASN A 1 248 ? 26.443 23.405 -25.535 1.00 35.69 248 ASN A O 1
ATOM 2064 N N . LYS A 1 249 ? 24.729 24.759 -26.013 1.00 36.97 249 LYS A N 1
ATOM 2065 C CA . LYS A 1 249 ? 25.533 25.698 -26.832 1.00 36.97 249 LYS A CA 1
ATOM 2066 C C . LYS A 1 249 ? 25.884 27.039 -26.180 1.00 36.97 249 LYS A C 1
ATOM 2068 O O . LYS A 1 249 ? 26.574 27.839 -26.807 1.00 36.97 249 LYS A O 1
ATOM 2073 N N . THR A 1 250 ? 25.517 27.282 -24.924 1.00 37.03 250 THR A N 1
ATOM 2074 C CA . THR A 1 250 ? 25.849 28.541 -24.231 1.00 37.03 250 THR A CA 1
ATOM 2075 C C . THR A 1 250 ? 26.535 28.289 -22.891 1.00 37.03 250 THR A C 1
ATOM 2077 O O . THR A 1 250 ? 25.931 28.474 -21.843 1.00 37.03 250 THR A O 1
ATOM 2080 N N . ASN A 1 251 ? 27.798 27.855 -22.911 1.00 32.81 251 ASN A N 1
ATOM 2081 C CA . ASN A 1 251 ? 28.733 28.079 -21.800 1.00 32.81 251 ASN A CA 1
ATOM 2082 C C . ASN A 1 251 ? 30.188 27.883 -22.260 1.00 32.81 251 ASN A C 1
ATOM 2084 O O . ASN A 1 251 ? 30.843 26.891 -21.959 1.00 32.81 251 ASN A O 1
ATOM 2088 N N . ASN A 1 252 ? 30.701 28.865 -23.004 1.00 33.69 252 ASN A N 1
ATOM 2089 C CA . ASN A 1 252 ? 32.138 29.075 -23.174 1.00 33.69 252 ASN A CA 1
ATOM 2090 C C . ASN A 1 252 ? 32.560 30.220 -22.248 1.00 33.69 252 ASN A C 1
ATOM 2092 O O . ASN A 1 252 ? 32.211 31.372 -22.502 1.00 33.69 252 ASN A O 1
ATOM 2096 N N . GLY A 1 253 ? 33.328 29.930 -21.192 1.00 29.89 253 GLY A N 1
ATOM 2097 C CA . GLY A 1 253 ? 33.867 30.990 -20.341 1.00 29.89 253 GLY A CA 1
ATOM 2098 C C . GLY A 1 253 ? 34.673 30.552 -19.117 1.00 29.89 253 GLY A C 1
ATOM 2099 O O . GLY A 1 253 ? 34.143 30.554 -18.016 1.00 29.89 253 GLY A O 1
ATOM 2100 N N . LYS A 1 254 ? 35.986 30.372 -19.331 1.00 31.25 254 LYS A N 1
ATOM 2101 C CA . LYS A 1 254 ? 37.117 30.510 -18.378 1.00 31.25 254 LYS A CA 1
ATOM 2102 C C . LYS A 1 254 ? 37.512 29.296 -17.514 1.00 31.25 254 LYS A C 1
ATOM 2104 O O . LYS A 1 254 ? 37.017 29.078 -16.417 1.00 31.25 254 LYS A O 1
ATOM 2109 N N . TYR A 1 255 ? 38.554 28.614 -17.994 1.00 31.78 255 TYR A N 1
ATOM 2110 C CA . TYR A 1 255 ? 39.494 27.800 -17.217 1.00 31.78 255 TYR A CA 1
ATOM 2111 C C . TYR A 1 255 ? 40.542 28.670 -16.497 1.00 31.78 255 TYR A C 1
ATOM 2113 O O . TYR A 1 255 ? 41.021 29.647 -17.072 1.00 31.78 255 TYR A O 1
ATOM 2121 N N . LEU A 1 256 ? 40.992 28.226 -15.316 1.00 28.66 256 LEU A N 1
ATOM 2122 C CA . LEU A 1 256 ? 42.376 28.358 -14.825 1.00 28.66 256 LEU A CA 1
ATOM 2123 C C . LEU A 1 256 ? 42.693 27.165 -13.886 1.00 28.66 256 LEU A C 1
ATOM 2125 O O . LEU A 1 256 ? 41.830 26.813 -13.081 1.00 28.66 256 LEU A O 1
ATOM 2129 N N . PRO A 1 257 ? 43.871 26.509 -13.989 1.00 37.75 257 PRO A N 1
ATOM 2130 C CA . PRO A 1 257 ? 44.157 25.235 -13.324 1.00 37.75 257 PRO A CA 1
ATOM 2131 C C . PRO A 1 257 ? 45.052 25.402 -12.085 1.00 37.75 257 PRO A C 1
ATOM 2133 O O . PRO A 1 257 ? 45.912 26.279 -12.055 1.00 37.75 257 PRO A O 1
ATOM 2136 N N . ILE A 1 258 ? 44.933 24.508 -11.096 1.00 31.75 258 ILE A N 1
ATOM 2137 C CA . ILE A 1 258 ? 45.950 24.348 -10.042 1.00 31.75 258 ILE A CA 1
ATOM 2138 C C . ILE A 1 258 ? 46.238 22.858 -9.841 1.00 31.75 258 ILE A C 1
ATOM 2140 O O . ILE A 1 258 ? 45.355 22.071 -9.506 1.00 31.75 258 ILE A O 1
ATOM 2144 N N . HIS A 1 259 ? 47.502 22.487 -10.044 1.00 32.28 259 HIS A N 1
ATOM 2145 C CA . HIS A 1 259 ? 48.068 21.167 -9.786 1.00 32.28 259 HIS A CA 1
ATOM 2146 C C . HIS A 1 259 ? 49.180 21.280 -8.725 1.00 32.28 259 HIS A C 1
ATOM 2148 O O . HIS A 1 259 ? 50.044 22.141 -8.854 1.00 32.28 259 HIS A O 1
ATOM 2154 N N . GLN A 1 260 ? 49.181 20.308 -7.794 1.00 31.50 260 GLN A N 1
ATOM 2155 C CA . GLN A 1 260 ? 50.293 19.783 -6.959 1.00 31.50 260 GLN A CA 1
ATOM 2156 C C . GLN A 1 260 ? 50.791 20.686 -5.806 1.00 31.50 260 GLN A C 1
ATOM 2158 O O . GLN A 1 260 ? 50.872 21.892 -5.957 1.00 31.50 260 GLN A O 1
ATOM 2163 N N . GLN A 1 261 ? 51.132 20.204 -4.599 1.00 30.41 261 GLN A N 1
ATOM 2164 C CA . GLN A 1 261 ? 51.873 19.003 -4.147 1.00 30.41 261 GLN A CA 1
ATOM 2165 C C . GLN A 1 261 ? 51.316 18.537 -2.761 1.00 30.41 261 GLN A C 1
ATOM 2167 O O . GLN A 1 261 ? 50.816 19.366 -2.010 1.00 30.41 261 GLN A O 1
ATOM 2172 N N . ARG A 1 262 ? 51.171 17.231 -2.435 1.00 31.75 262 ARG A N 1
ATOM 2173 C CA . ARG A 1 262 ? 52.138 16.365 -1.686 1.00 31.75 262 ARG A CA 1
ATOM 2174 C C . ARG A 1 262 ? 52.728 17.081 -0.439 1.00 31.75 262 ARG A C 1
ATOM 2176 O O . ARG A 1 262 ? 53.257 18.163 -0.602 1.00 31.75 262 ARG A O 1
ATOM 2183 N N . THR A 1 263 ? 52.709 16.597 0.813 1.00 30.83 263 THR A N 1
ATOM 2184 C CA . THR A 1 263 ? 52.965 15.251 1.376 1.00 30.83 263 THR A CA 1
ATOM 2185 C C . THR A 1 263 ? 52.789 15.233 2.919 1.00 30.83 263 THR A C 1
ATOM 2187 O O . THR A 1 263 ? 53.134 16.216 3.559 1.00 30.83 263 THR A O 1
ATOM 2190 N N . MET A 1 264 ? 52.460 14.046 3.468 1.00 29.98 264 MET A N 1
ATOM 2191 C CA . MET A 1 264 ? 53.012 13.398 4.692 1.00 29.98 264 MET A CA 1
ATOM 2192 C C . MET A 1 264 ? 52.628 13.847 6.127 1.00 29.98 264 MET A C 1
ATOM 2194 O O . MET A 1 264 ? 52.961 14.947 6.553 1.00 29.98 264 MET A O 1
ATOM 2198 N N . ASN A 1 265 ? 52.080 12.864 6.879 1.00 32.50 265 ASN A N 1
ATOM 2199 C CA . ASN A 1 265 ? 52.340 12.434 8.285 1.00 32.50 265 ASN A CA 1
ATOM 2200 C C . ASN A 1 265 ? 51.012 12.146 9.047 1.00 32.50 265 ASN A C 1
ATOM 2202 O O . ASN A 1 265 ? 50.298 13.085 9.364 1.00 32.50 265 ASN A O 1
ATOM 2206 N N . ASN A 1 266 ? 50.497 10.906 9.213 1.00 31.14 266 ASN A N 1
ATOM 2207 C CA . ASN A 1 266 ? 50.961 9.761 10.046 1.00 31.14 266 ASN A CA 1
ATOM 2208 C C . ASN A 1 266 ? 51.350 10.216 11.476 1.00 31.14 266 ASN A C 1
ATOM 2210 O O . ASN A 1 266 ? 52.225 11.065 11.572 1.00 31.14 266 ASN A O 1
ATOM 2214 N N . ILE A 1 267 ? 50.866 9.743 12.643 1.00 34.59 267 ILE A N 1
ATOM 2215 C CA . ILE A 1 267 ? 50.065 8.613 13.219 1.00 34.59 267 ILE A CA 1
ATOM 2216 C C . ILE A 1 267 ? 49.723 9.078 14.698 1.00 34.59 267 ILE A C 1
ATOM 2218 O O . ILE A 1 267 ? 50.104 10.208 15.013 1.00 34.59 267 ILE A O 1
ATOM 2222 N N . PRO A 1 268 ? 49.209 8.311 15.705 1.00 46.00 268 PRO A N 1
ATOM 2223 C CA . PRO A 1 268 ? 48.404 7.079 15.763 1.00 46.00 268 PRO A CA 1
ATOM 2224 C C . PRO A 1 268 ? 47.225 7.055 16.774 1.00 46.00 268 PRO A C 1
ATOM 2226 O O . PRO A 1 268 ? 47.109 7.851 17.701 1.00 46.00 268 PRO A O 1
ATOM 2229 N N . TYR A 1 269 ? 46.412 6.006 16.614 1.00 37.78 269 TYR A N 1
ATOM 2230 C CA . TYR A 1 269 ? 45.566 5.374 17.631 1.00 37.78 269 TYR A CA 1
ATOM 2231 C C . TYR A 1 269 ? 46.353 4.927 18.879 1.00 37.78 269 TYR A C 1
ATOM 2233 O O . TYR A 1 269 ? 47.426 4.333 18.757 1.00 37.78 269 TYR A O 1
ATOM 2241 N N . SER A 1 270 ? 45.744 5.049 20.061 1.00 37.34 270 SER A N 1
ATOM 2242 C CA . SER A 1 270 ? 46.042 4.185 21.208 1.00 37.34 270 SER A CA 1
ATOM 2243 C C . SER A 1 270 ? 44.754 3.747 21.917 1.00 37.34 270 SER A C 1
ATOM 2245 O O . SER A 1 270 ? 43.943 4.552 22.363 1.00 37.34 270 SER A O 1
ATOM 2247 N N . ASN A 1 271 ? 44.579 2.427 21.996 1.00 41.00 271 ASN A N 1
ATOM 2248 C CA . ASN A 1 271 ? 43.711 1.750 22.954 1.00 41.00 271 ASN A CA 1
ATOM 2249 C C . ASN A 1 271 ? 44.311 1.876 24.361 1.00 41.00 271 ASN A C 1
ATOM 2251 O O . ASN A 1 271 ? 45.523 1.696 24.508 1.00 41.00 271 ASN A O 1
ATOM 2255 N N . ARG A 1 272 ? 43.471 2.007 25.394 1.00 39.19 272 ARG A N 1
ATOM 2256 C CA . ARG A 1 272 ? 43.706 1.340 26.685 1.00 39.19 272 ARG A CA 1
ATOM 2257 C C . ARG A 1 272 ? 42.416 1.163 27.486 1.00 39.19 272 ARG A C 1
ATOM 2259 O O . ARG A 1 272 ? 41.616 2.080 27.613 1.00 39.19 272 ARG A O 1
ATOM 2266 N N . PHE A 1 273 ? 42.286 -0.066 27.966 1.00 41.81 273 PHE A N 1
ATOM 2267 C CA . PHE A 1 273 ? 41.355 -0.594 28.953 1.00 41.81 273 PHE A CA 1
ATOM 2268 C C . PHE A 1 273 ? 41.625 -0.049 30.371 1.00 41.81 273 PHE A C 1
ATOM 2270 O O . PHE A 1 273 ? 42.701 0.493 30.631 1.00 41.81 273 PHE A O 1
ATOM 2277 N N . ASP A 1 274 ? 40.657 -0.346 31.246 1.00 43.12 274 ASP A N 1
ATOM 2278 C CA . ASP A 1 274 ? 40.674 -0.404 32.719 1.00 43.12 274 ASP A CA 1
ATOM 2279 C C . ASP A 1 274 ? 40.413 0.889 33.506 1.00 43.12 274 ASP A C 1
ATOM 2281 O O . ASP A 1 274 ? 41.332 1.643 33.829 1.00 43.12 274 ASP A O 1
ATOM 2285 N N . SER A 1 275 ? 39.164 1.070 33.955 1.00 45.00 275 SER A N 1
ATOM 2286 C CA . SER A 1 275 ? 38.693 0.850 35.349 1.00 45.00 275 SER A CA 1
ATOM 2287 C C . SER A 1 275 ? 37.282 1.408 35.526 1.00 45.00 275 SER A C 1
ATOM 2289 O O . SER A 1 275 ? 37.068 2.576 35.132 1.00 45.00 275 SER A O 1
#

Sequence (275 aa):
MEIWWRDNFVAPSEDEYRTMVARKCGGLFNLGIRLMQLFSSEQQDFNTICHLLSLLFQIRDDYCNLISKEYTQNKSYCEDLTEGKFSFPIIHAINTHDSDTRIIHILKQRTQDYELKTYCVNLLHEFGSIEYTKRVCYDLAKSTFEEIDLLGGNVYLENIVRTLMKVFEDNDEQEQQSNNKFRASNDTLVTDQLDDDEEVEEYYPNNGYDEDDNRTNLSDERQYINDKKSMNYVTTQKKFINNSNNSNKTNNGKYLPIHQQRTMNNIPYSNRFDS

Foldseek 3Di:
DQVVCLVVLPQDALVVVLVVLCVVQVVVVVVVVVVVVVVDPDDDDCSQLSSLVSCLVQLLVLLCQQPPPPVCVVDPRNQCLLSLTNHQLNSLLCVQCVVDCLSSVSSVVSDSDPVSSVVNSVSSVVSCSSVVSLVSSVVSLVVSQVVCVVVPHDPVVNVVSVVSNVVVVVVVVVVVVVVVVVVVVVVVVVVVPPDDDDDDDDDDDDDDDDDDDDDDDPVPVVVVVVVVVVVVVVVVVVVVVVVVVVVPPPDDDDDDDDDDDDDDDDDDDDDDDDD

InterPro domains:
  IPR000092 Polyprenyl synthetase-like [PF00348] (2-123)
  IPR008949 Isoprenoid synthase domain superfamily [G3DSA:1.10.600.10] (1-173)
  IPR008949 Isoprenoid synthase domain superfamily [SSF48576] (1-162)

Secondary structure (DSSP, 8-state):
-HHHHHHHT-PPPHHHHHHHHHHHHHHHHHHHHHHHHTT-S-----HHHHHHHHHHHHHHHHHHHHH-TTGGGTS-TTHHHHHT---HHHHHHHHH-TT--HHHHHHHHT---HHHHHHHHHHHHHTTHHHHHHHHHHHHHHHHHHHHHHTT--HHHHHHHHHHHHHHHHHHHHHHHHHHHHHHHHHHTTTTS----------PPP-----------TTHHHHHHHHHHHHHHHHHHHHHHHHHTTGGGS-------------------------

pLDDT: mean 72.01, std 26.76, range [27.45, 98.44]

Organism: NCBI:txid1234261

Radius of gyration: 29.14 Å; chains: 1; bounding box: 84×50×92 Å